Protein AF-A0A7S4AJ28-F1 (afdb_monomer_lite)

Organism: NCBI:txid44445

InterPro domains:
  IPR011009 Protein kinase-like domain superfamily [SSF56112] (30-112)
  IPR045162 Serine/threonine-protein kinase Vps15-like [PTHR17583] (1-174)

Sequence (199 aa):
FYTPGTDSNKKEDGPESSGAVPRVPKSTAQKLTPAMDIFSAGCVIMETFLNGERAFDLGDLMEYRQRKTYTPTLQQKLNKIEFSALRAACKNMLSLDPSQRLTAKEYLNRLEASGLLPTSFETLARLMKEVTTNAGSNANTKTEMEADVAVVTPDARLAKAAACYSEILHETMGVFDQEGKEYFDKVLGRTAVALMKNK

Radius of gyration: 25.47 Å; chains: 1; bounding box: 43×52×82 Å

Secondary structure (DSSP, 8-state):
-----------------------------PPP-HHHHHHHHHHHHHHHHTTT--S--HHHHHHHHHHTS--HHHHHHHHH---HHHHHHHHHHT-SSGGGSPPHHHHHHHHHHTT-S-TTHHHHHHHHHHHH--TTS-------S--------HHHHHHHHHHTHHHHHHHHH----HHHHHHHHHHHHHHHHHHHTT-

Structure (mmCIF, N/CA/C/O backbone):
data_AF-A0A7S4AJ28-F1
#
_entry.id   AF-A0A7S4AJ28-F1
#
loop_
_atom_site.group_PDB
_atom_site.id
_atom_site.type_symbol
_atom_site.label_atom_id
_atom_site.label_alt_id
_atom_site.label_comp_id
_atom_site.label_asym_id
_atom_site.label_entity_id
_atom_site.label_seq_id
_atom_site.pdbx_PDB_ins_code
_atom_site.Cartn_x
_atom_site.Cartn_y
_atom_site.Cartn_z
_atom_site.occupancy
_atom_site.B_iso_or_equiv
_atom_site.auth_seq_id
_atom_site.auth_comp_id
_atom_site.auth_asym_id
_atom_site.auth_atom_id
_atom_site.pdbx_PDB_model_num
ATOM 1 N N . PHE A 1 1 ? -5.181 -6.940 19.659 1.00 45.88 1 PHE A N 1
ATOM 2 C CA . PHE A 1 1 ? -4.269 -6.824 20.811 1.00 45.88 1 PHE A CA 1
ATOM 3 C C . PHE A 1 1 ? -5.072 -6.456 22.061 1.00 45.88 1 PHE A C 1
ATOM 5 O O . PHE A 1 1 ? -5.621 -5.367 22.105 1.00 45.88 1 PHE A O 1
ATOM 12 N N . TYR A 1 2 ? -5.207 -7.418 22.986 1.00 42.25 2 TYR A N 1
ATOM 13 C CA . TYR A 1 2 ? -5.805 -7.394 24.342 1.00 42.25 2 TYR A CA 1
ATOM 14 C C . TYR A 1 2 ? -7.013 -6.475 24.653 1.00 42.25 2 TYR A C 1
ATOM 16 O O . TYR A 1 2 ? -6.881 -5.257 24.768 1.00 42.25 2 TYR A O 1
ATOM 24 N N . THR A 1 3 ? -8.158 -7.100 24.955 1.00 37.44 3 THR A N 1
ATOM 25 C CA . THR A 1 3 ? -9.180 -6.564 25.873 1.00 37.44 3 THR A CA 1
ATOM 26 C C . THR A 1 3 ? -9.317 -7.546 27.048 1.00 37.44 3 THR A C 1
ATOM 28 O O . THR A 1 3 ? -9.400 -8.749 26.798 1.00 37.44 3 THR A O 1
ATOM 31 N N . PRO A 1 4 ? -9.292 -7.098 28.316 1.00 37.75 4 PRO A N 1
ATOM 32 C CA . PRO A 1 4 ? -9.610 -7.966 29.445 1.00 37.75 4 PRO A CA 1
ATOM 33 C C . PRO A 1 4 ? -11.112 -8.260 29.471 1.00 37.75 4 PRO A C 1
ATOM 35 O O . PRO A 1 4 ? -11.921 -7.330 29.435 1.00 37.75 4 PRO A O 1
ATOM 38 N N . GLY A 1 5 ? -11.472 -9.541 29.549 1.00 36.62 5 GLY A N 1
ATOM 39 C CA . GLY A 1 5 ? -12.827 -9.983 29.864 1.00 36.62 5 GLY A CA 1
ATOM 40 C C . GLY A 1 5 ? -13.131 -9.749 31.342 1.00 36.62 5 GLY A C 1
ATOM 41 O O . GLY A 1 5 ? -12.330 -10.087 32.210 1.00 36.62 5 GLY A O 1
ATOM 42 N N . THR A 1 6 ? -14.273 -9.133 31.621 1.00 39.50 6 THR A N 1
ATOM 43 C CA . THR A 1 6 ? -14.855 -9.037 32.959 1.00 39.50 6 THR A CA 1
ATOM 44 C C . THR A 1 6 ? -15.650 -10.309 33.226 1.00 39.50 6 THR A C 1
ATOM 46 O O . THR A 1 6 ? -16.791 -10.397 32.780 1.00 39.50 6 THR A O 1
ATOM 49 N N . ASP A 1 7 ? -15.071 -11.274 33.938 1.00 35.47 7 ASP A N 1
ATOM 50 C CA . ASP A 1 7 ? -15.843 -12.378 34.514 1.00 35.47 7 ASP A CA 1
ATOM 51 C C . ASP A 1 7 ? -16.142 -12.074 35.980 1.00 35.47 7 ASP A C 1
ATOM 53 O O . ASP A 1 7 ? -15.276 -12.072 36.857 1.00 35.47 7 ASP A O 1
ATOM 57 N N . SER A 1 8 ? -17.410 -11.772 36.225 1.00 39.47 8 SER A N 1
ATOM 58 C CA . SER A 1 8 ? -18.028 -11.758 37.535 1.00 39.47 8 SER A CA 1
ATOM 59 C C . SER A 1 8 ? -18.292 -13.199 37.995 1.00 39.47 8 SER A C 1
ATOM 61 O O . SER A 1 8 ? -18.872 -13.993 37.260 1.00 39.47 8 SER A O 1
ATOM 63 N N . ASN A 1 9 ? -17.970 -13.458 39.273 1.00 34.47 9 ASN A N 1
ATOM 64 C CA . ASN A 1 9 ? -18.518 -14.505 40.156 1.00 34.47 9 ASN A CA 1
ATOM 65 C C . ASN A 1 9 ? -17.693 -15.807 40.353 1.00 34.47 9 ASN A C 1
ATOM 67 O O . ASN A 1 9 ? -17.783 -16.727 39.545 1.00 34.47 9 ASN A O 1
ATOM 71 N N . LYS A 1 10 ? -17.021 -15.953 41.516 1.00 35.44 10 LYS A N 1
ATOM 72 C CA . LYS A 1 10 ? -17.376 -16.936 42.577 1.00 35.44 10 LYS A CA 1
ATOM 73 C C . LYS A 1 10 ? -16.400 -16.959 43.780 1.00 35.44 10 LYS A C 1
ATOM 75 O O . LYS A 1 10 ? -15.209 -17.170 43.608 1.00 35.44 10 LYS A O 1
ATOM 80 N N . LYS A 1 11 ? -17.016 -16.778 44.960 1.00 34.34 11 LYS A N 1
ATOM 81 C CA . LYS A 1 11 ? -16.770 -17.222 46.357 1.00 34.34 11 LYS A CA 1
ATOM 82 C C . LYS A 1 11 ? -15.391 -17.698 46.866 1.00 34.34 11 LYS A C 1
ATOM 84 O O . LYS A 1 11 ? -14.754 -18.570 46.291 1.00 34.34 11 LYS A O 1
ATOM 89 N N . GLU A 1 12 ? -15.093 -17.166 48.055 1.00 40.41 12 GLU A N 1
ATOM 90 C CA . GLU A 1 12 ? -14.046 -17.463 49.045 1.00 40.41 12 GLU A CA 1
ATOM 91 C C . GLU A 1 12 ? -14.182 -18.844 49.721 1.00 40.41 12 GLU A C 1
ATOM 93 O O . GLU A 1 12 ? -15.300 -19.339 49.846 1.00 40.41 12 GLU A O 1
ATOM 98 N N . ASP A 1 13 ? -13.050 -19.410 50.175 1.00 33.53 13 ASP A N 1
ATOM 99 C CA . ASP A 1 13 ? -12.813 -20.006 51.514 1.00 33.53 13 ASP A CA 1
ATOM 100 C C . ASP A 1 13 ? -11.298 -20.359 51.664 1.00 33.53 13 ASP A C 1
ATOM 102 O O . ASP A 1 13 ? -10.689 -20.879 50.728 1.00 33.53 13 ASP A O 1
ATOM 106 N N . GLY A 1 14 ? -10.660 -20.002 52.798 1.00 32.06 14 GLY A N 1
ATOM 107 C CA . GLY A 1 14 ? -9.199 -20.122 53.089 1.00 32.06 14 GLY A CA 1
ATOM 108 C C . GLY A 1 14 ? -8.728 -21.501 53.623 1.00 32.06 14 GLY A C 1
ATOM 109 O O . GLY A 1 14 ? -9.455 -22.471 53.419 1.00 32.06 14 GLY A O 1
ATOM 110 N N . PRO A 1 15 ? -7.582 -21.653 54.352 1.00 45.19 15 PRO A N 1
ATOM 111 C CA . PRO A 1 15 ? -6.550 -20.681 54.747 1.00 45.19 15 PRO A CA 1
ATOM 112 C C . PRO A 1 15 ? -5.074 -21.069 54.402 1.00 45.19 15 PRO A C 1
ATOM 114 O O . PRO A 1 15 ? -4.759 -22.147 53.910 1.00 45.19 15 PRO A O 1
ATOM 117 N N . GLU A 1 16 ? -4.198 -20.101 54.678 1.00 37.72 16 GLU A N 1
ATOM 118 C CA . GLU A 1 16 ? -2.736 -19.930 54.538 1.00 37.72 16 GLU A CA 1
ATOM 119 C C . GLU A 1 16 ? -1.777 -21.146 54.590 1.00 37.72 16 GLU A C 1
ATOM 121 O O . GLU A 1 16 ? -1.860 -21.979 55.487 1.00 37.72 16 GLU A O 1
ATOM 126 N N . SER A 1 17 ? -0.739 -21.139 53.726 1.00 33.12 17 SER A N 1
ATOM 127 C CA . SER A 1 17 ? 0.669 -21.418 54.100 1.00 33.12 17 SER A CA 1
ATOM 128 C C . SER A 1 17 ? 1.648 -21.327 52.909 1.00 33.12 17 SER A C 1
ATOM 130 O O . SER A 1 17 ? 1.441 -21.934 51.861 1.00 33.12 17 SER A O 1
ATOM 132 N N . SER A 1 18 ? 2.775 -20.653 53.167 1.00 33.62 18 SER A N 1
ATOM 133 C CA . SER A 1 18 ? 4.066 -20.680 52.458 1.00 33.62 18 SER A CA 1
ATOM 134 C C . SER A 1 18 ? 4.216 -19.865 51.164 1.00 33.62 18 SER A C 1
ATOM 136 O O . SER A 1 18 ? 3.571 -20.098 50.144 1.00 33.62 18 SER A O 1
ATOM 138 N N . GLY A 1 19 ? 5.145 -18.904 51.233 1.00 40.97 19 GLY A N 1
ATOM 139 C CA . GLY A 1 19 ? 5.533 -17.958 50.191 1.00 40.97 19 GLY A CA 1
ATOM 140 C C . GLY A 1 19 ? 5.699 -18.578 48.807 1.00 40.97 19 GLY A C 1
ATOM 141 O O . GLY A 1 19 ? 6.690 -19.240 48.507 1.00 40.97 19 GLY A O 1
ATOM 142 N N . ALA A 1 20 ? 4.747 -18.273 47.931 1.00 36.12 20 ALA A N 1
ATOM 143 C CA . ALA A 1 20 ? 4.854 -18.509 46.507 1.00 36.12 20 ALA A CA 1
ATOM 144 C C . ALA A 1 20 ? 5.045 -17.159 45.812 1.00 36.12 20 ALA A C 1
ATOM 146 O O . ALA A 1 20 ? 4.172 -16.293 45.841 1.00 36.12 20 ALA A O 1
ATOM 147 N N . VAL A 1 21 ? 6.211 -16.996 45.187 1.00 45.28 21 VAL A N 1
ATOM 148 C CA . VAL A 1 21 ? 6.505 -15.945 44.205 1.00 45.28 21 VAL A CA 1
ATOM 149 C C . VAL A 1 21 ? 5.288 -15.777 43.281 1.00 45.28 21 VAL A C 1
ATOM 151 O O . VAL A 1 21 ? 4.812 -16.795 42.763 1.00 45.28 21 VAL A O 1
ATOM 154 N N . PRO A 1 22 ? 4.772 -14.552 43.042 1.00 40.00 22 PRO A N 1
ATOM 155 C CA . PRO A 1 22 ? 3.678 -14.353 42.103 1.00 40.00 22 PRO A CA 1
ATOM 156 C C . PRO A 1 22 ? 4.100 -14.923 40.751 1.00 40.00 22 PRO A C 1
ATOM 158 O O . PRO A 1 22 ? 5.017 -14.413 40.103 1.00 40.00 22 PRO A O 1
ATOM 161 N N . ARG A 1 23 ? 3.472 -16.028 40.335 1.00 43.56 23 ARG A N 1
ATOM 162 C CA . ARG A 1 23 ? 3.665 -16.558 38.988 1.00 43.56 23 ARG A CA 1
ATOM 163 C C . ARG A 1 23 ? 3.172 -15.483 38.037 1.00 43.56 23 ARG A C 1
ATOM 165 O O . ARG A 1 23 ? 1.971 -15.237 37.953 1.00 43.56 23 ARG A O 1
ATOM 172 N N . VAL A 1 24 ? 4.118 -14.862 37.335 1.00 51.66 24 VAL A N 1
ATOM 173 C CA . VAL A 1 24 ? 3.857 -14.065 36.137 1.00 51.66 24 VAL A CA 1
ATOM 174 C C . VAL A 1 24 ? 2.825 -14.842 35.314 1.00 51.66 24 VAL A C 1
ATOM 176 O O . VAL A 1 24 ? 3.059 -16.032 35.055 1.00 51.66 24 VAL A O 1
ATOM 179 N N . PRO A 1 25 ? 1.665 -14.251 34.973 1.00 46.53 25 PRO A N 1
ATOM 180 C CA . PRO A 1 25 ? 0.672 -14.950 34.179 1.00 46.53 25 PRO A CA 1
ATOM 181 C C . PRO A 1 25 ? 1.373 -15.424 32.912 1.00 46.53 25 PRO A C 1
ATOM 183 O O . PRO A 1 25 ? 1.957 -14.620 32.184 1.00 46.53 25 PRO A O 1
ATOM 186 N N . LYS A 1 26 ? 1.384 -16.749 32.707 1.00 43.81 26 LYS A N 1
ATOM 187 C CA . LYS A 1 26 ? 1.907 -17.370 31.491 1.00 43.81 26 LYS A CA 1
ATOM 188 C C . LYS A 1 26 ? 1.293 -16.607 30.332 1.00 43.81 26 LYS A C 1
ATOM 190 O O . LYS A 1 26 ? 0.071 -16.621 30.187 1.00 43.81 26 LYS A O 1
ATOM 195 N N . SER A 1 27 ? 2.129 -15.912 29.566 1.00 47.75 27 SER A N 1
ATOM 196 C CA . SER A 1 27 ? 1.702 -15.244 28.352 1.00 47.75 27 SER A CA 1
ATOM 197 C C . SER A 1 27 ? 1.044 -16.310 27.487 1.00 47.75 27 SER A C 1
ATOM 199 O O . SER A 1 27 ? 1.694 -17.212 26.960 1.00 47.75 27 SER A O 1
ATOM 201 N N . THR A 1 28 ? -0.282 -16.275 27.402 1.00 50.72 28 THR A N 1
ATOM 202 C CA . THR A 1 28 ? -0.989 -17.019 26.376 1.00 50.72 28 THR A CA 1
ATOM 203 C C . THR A 1 28 ? -0.507 -16.397 25.078 1.00 50.72 28 THR A C 1
ATOM 205 O O . THR A 1 28 ? -0.858 -15.264 24.757 1.00 50.72 28 THR A O 1
ATOM 208 N N . ALA A 1 29 ? 0.423 -17.076 24.403 1.00 61.41 29 ALA A N 1
ATOM 209 C CA . ALA A 1 29 ? 0.975 -16.629 23.138 1.00 61.41 29 ALA A CA 1
ATOM 210 C C . ALA A 1 29 ? -0.197 -16.481 22.163 1.00 61.41 29 ALA A C 1
ATOM 212 O O . ALA A 1 29 ? -0.707 -17.460 21.617 1.00 61.41 29 ALA A O 1
ATOM 213 N N . GLN A 1 30 ? -0.704 -15.256 22.040 1.00 67.69 30 GLN A N 1
ATOM 214 C CA . GLN A 1 30 ? -1.829 -14.955 21.179 1.00 67.69 30 GLN A CA 1
ATOM 215 C C . GLN A 1 30 ? -1.358 -15.234 19.756 1.00 67.69 30 GLN A C 1
ATOM 217 O O . GLN A 1 30 ? -0.344 -14.689 19.314 1.00 67.69 30 GLN A O 1
ATOM 222 N N . LYS A 1 31 ? -2.051 -16.139 19.063 1.00 85.62 31 LYS A N 1
ATOM 223 C CA . LYS A 1 31 ? -1.662 -16.549 17.715 1.00 85.62 31 LYS A CA 1
ATOM 224 C C . LYS A 1 31 ? -1.649 -15.321 16.806 1.00 85.62 31 LYS A C 1
ATOM 226 O O . LYS A 1 31 ? -2.617 -14.560 16.788 1.00 85.62 31 LYS A O 1
ATOM 231 N N . LEU A 1 32 ? -0.558 -15.138 16.062 1.00 90.25 32 LEU A N 1
ATOM 232 C CA . LEU A 1 32 ? -0.468 -14.073 15.071 1.00 90.25 32 LEU A CA 1
ATOM 233 C C . LEU A 1 32 ? -1.560 -14.250 14.007 1.00 90.25 32 LEU A C 1
ATOM 235 O O . LEU A 1 32 ? -1.817 -15.368 13.556 1.00 90.25 32 LEU A O 1
ATOM 239 N N . THR A 1 33 ? -2.230 -13.157 13.640 1.00 94.06 33 THR A N 1
ATOM 240 C CA . THR A 1 33 ? -3.316 -13.140 12.657 1.00 94.06 33 THR A CA 1
ATOM 241 C C . THR A 1 33 ? -3.027 -12.084 11.595 1.00 94.06 33 THR A C 1
ATOM 243 O O . THR A 1 33 ? -2.542 -11.006 11.944 1.00 94.06 33 THR A O 1
ATOM 246 N N . PRO A 1 34 ? -3.391 -12.325 10.322 1.00 95.25 34 PRO A N 1
ATOM 247 C CA . PRO A 1 34 ? -3.202 -11.340 9.253 1.00 95.25 34 PRO A CA 1
ATOM 248 C C . PRO A 1 34 ? -3.892 -9.998 9.532 1.00 95.25 34 PRO A C 1
ATOM 250 O O . PRO A 1 34 ? -3.410 -8.946 9.132 1.00 95.25 34 PRO A O 1
ATOM 253 N N . ALA A 1 35 ? -5.004 -10.004 10.273 1.00 96.44 35 ALA A N 1
ATOM 254 C CA . ALA A 1 35 ? -5.699 -8.780 10.662 1.00 96.44 35 ALA A CA 1
ATOM 255 C C . ALA A 1 35 ? -4.828 -7.847 11.526 1.00 96.44 35 ALA A C 1
ATOM 257 O O . ALA A 1 35 ? -5.075 -6.641 11.553 1.00 96.44 35 ALA A O 1
ATOM 258 N N . MET A 1 36 ? -3.826 -8.370 12.246 1.00 95.00 36 MET A N 1
ATOM 259 C CA . MET A 1 36 ? -2.863 -7.544 12.983 1.00 95.00 36 MET A CA 1
ATOM 260 C C . MET A 1 36 ? -1.913 -6.804 12.040 1.00 95.00 36 MET A C 1
ATOM 262 O O . MET A 1 36 ? -1.675 -5.619 12.270 1.00 95.00 36 MET A O 1
ATOM 266 N N . ASP A 1 37 ? -1.489 -7.446 10.951 1.00 96.38 37 ASP A N 1
ATOM 267 C CA . ASP A 1 37 ? -0.674 -6.821 9.901 1.00 96.38 37 ASP A CA 1
ATOM 268 C C . ASP A 1 37 ? -1.467 -5.763 9.123 1.00 96.38 37 ASP A C 1
ATOM 270 O O . ASP A 1 37 ? -0.938 -4.722 8.751 1.00 96.38 37 ASP A O 1
ATOM 274 N N . ILE A 1 38 ? -2.773 -5.973 8.933 1.00 98.31 38 ILE A N 1
ATOM 275 C CA . ILE A 1 38 ? -3.652 -4.964 8.326 1.00 98.31 38 ILE A CA 1
ATOM 276 C C . ILE A 1 38 ? -3.697 -3.677 9.157 1.00 98.31 38 ILE A C 1
ATOM 278 O O . ILE A 1 38 ? -3.712 -2.584 8.598 1.00 98.31 38 ILE A O 1
ATOM 282 N N . PHE A 1 39 ? -3.697 -3.778 10.487 1.00 96.94 39 PHE A N 1
ATOM 283 C CA . PHE A 1 39 ? -3.701 -2.590 11.340 1.00 96.94 39 PHE A CA 1
ATOM 284 C C . PHE A 1 39 ? -2.390 -1.809 11.233 1.00 96.94 39 PHE A C 1
ATOM 286 O O . PHE A 1 39 ? -2.424 -0.592 11.068 1.00 96.94 39 PHE A O 1
ATOM 293 N N . SER A 1 40 ? -1.244 -2.495 11.284 1.00 95.94 40 SER A N 1
ATOM 294 C CA . SER A 1 40 ? 0.059 -1.839 11.128 1.00 95.94 40 SER A CA 1
ATOM 295 C C . SER A 1 40 ? 0.239 -1.258 9.725 1.00 95.94 40 SER A C 1
ATOM 297 O O . SER A 1 40 ? 0.688 -0.121 9.603 1.00 95.94 40 SER A O 1
ATOM 299 N N . ALA A 1 41 ? -0.194 -1.966 8.679 1.00 97.44 41 ALA A N 1
ATOM 300 C CA . ALA A 1 41 ? -0.234 -1.432 7.320 1.00 97.44 41 ALA A CA 1
ATOM 301 C C . ALA A 1 41 ? -1.122 -0.181 7.230 1.00 97.44 41 ALA A C 1
ATOM 303 O O . ALA A 1 41 ? -0.722 0.801 6.616 1.00 97.44 41 ALA A O 1
ATOM 304 N N . GLY A 1 42 ? -2.283 -0.169 7.894 1.00 97.38 42 GLY A N 1
ATOM 305 C CA . GLY A 1 42 ? -3.147 1.010 7.983 1.00 97.38 42 GLY A CA 1
ATOM 306 C C . GLY A 1 42 ? -2.453 2.218 8.624 1.00 97.38 42 GLY A C 1
ATOM 307 O O . GLY A 1 42 ? -2.604 3.333 8.127 1.00 97.38 42 GLY A O 1
ATOM 308 N N . CYS A 1 43 ? -1.653 2.007 9.676 1.00 96.50 43 CYS A N 1
ATOM 309 C CA . CYS A 1 43 ? -0.828 3.066 10.267 1.00 96.50 43 CYS A CA 1
ATOM 310 C C . CYS A 1 43 ? 0.199 3.607 9.262 1.00 96.50 43 CYS A C 1
ATOM 312 O O . CYS A 1 43 ? 0.246 4.812 9.046 1.00 96.50 43 CYS A O 1
ATOM 314 N N . VAL A 1 44 ? 0.964 2.726 8.611 1.00 97.12 44 VAL A N 1
ATOM 315 C CA . VAL A 1 44 ? 2.020 3.113 7.654 1.00 97.12 44 VAL A CA 1
ATOM 316 C C . VAL A 1 44 ? 1.445 3.829 6.432 1.00 97.12 44 VAL A C 1
ATOM 318 O O . VAL A 1 44 ? 1.988 4.838 5.982 1.00 97.12 44 VAL A O 1
ATOM 321 N N . ILE A 1 45 ? 0.328 3.335 5.893 1.00 96.06 45 ILE A N 1
ATOM 322 C CA . ILE A 1 45 ? -0.353 3.977 4.767 1.00 96.06 45 ILE A CA 1
ATOM 323 C C . ILE A 1 45 ? -0.824 5.365 5.198 1.00 96.06 45 ILE A C 1
ATOM 325 O O . ILE A 1 45 ? -0.557 6.337 4.500 1.00 96.06 45 ILE A O 1
ATOM 329 N N . MET A 1 46 ? -1.468 5.491 6.361 1.00 96.25 46 MET A N 1
ATOM 330 C CA . MET A 1 46 ? -1.891 6.799 6.855 1.00 96.25 46 MET A CA 1
ATOM 331 C C . MET A 1 46 ? -0.702 7.757 7.008 1.00 96.25 46 MET A C 1
ATOM 333 O O . MET A 1 46 ? -0.774 8.873 6.513 1.00 96.25 46 MET A O 1
ATOM 337 N N . GLU A 1 47 ? 0.409 7.322 7.602 1.00 96.19 47 GLU A N 1
ATOM 338 C CA . GLU A 1 47 ? 1.627 8.136 7.744 1.00 96.19 47 GLU A CA 1
ATOM 339 C C . GLU A 1 47 ? 2.182 8.605 6.396 1.00 96.19 47 GLU A C 1
ATOM 341 O O . GLU A 1 47 ? 2.556 9.769 6.245 1.00 96.19 47 GLU A O 1
ATOM 346 N N . THR A 1 48 ? 2.176 7.723 5.394 1.00 95.19 48 THR A N 1
ATOM 347 C CA . THR A 1 48 ? 2.649 8.035 4.037 1.00 95.19 48 THR A CA 1
ATOM 348 C C . THR A 1 48 ? 1.849 9.186 3.420 1.00 95.19 48 THR A C 1
ATOM 350 O O . THR A 1 48 ? 2.426 10.099 2.833 1.00 95.19 48 THR A O 1
ATOM 353 N N . PHE A 1 49 ? 0.526 9.184 3.601 1.00 94.06 49 PHE A N 1
ATOM 354 C CA . PHE A 1 49 ? -0.375 10.209 3.059 1.00 94.06 49 PHE A CA 1
ATOM 355 C C . PHE A 1 49 ? -0.562 11.429 3.970 1.00 94.06 49 PHE A C 1
ATOM 357 O O . PHE A 1 49 ? -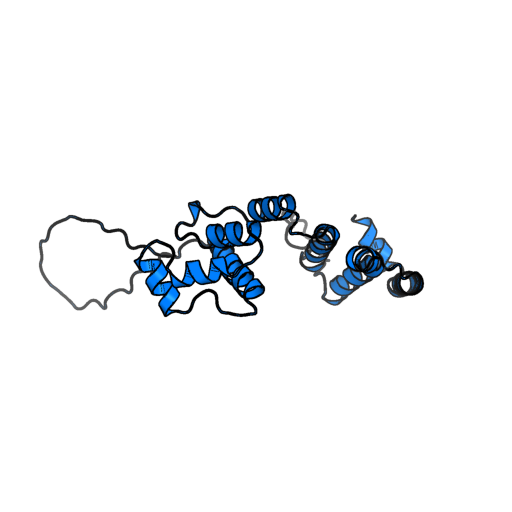1.235 12.379 3.579 1.00 94.06 49 PHE A O 1
ATOM 364 N N . LEU A 1 50 ? 0.043 11.424 5.159 1.00 94.00 50 LEU A N 1
ATOM 365 C CA . LEU A 1 50 ? 0.116 12.574 6.063 1.00 94.00 50 LEU A CA 1
ATOM 366 C C . LEU A 1 50 ? 1.539 13.148 6.144 1.00 94.00 50 LEU A C 1
ATOM 368 O O . LEU A 1 50 ? 1.920 13.728 7.159 1.00 94.00 50 LEU A O 1
ATOM 372 N N . ASN A 1 51 ? 2.345 12.962 5.093 1.00 92.75 51 ASN A N 1
ATOM 373 C CA . ASN A 1 51 ? 3.708 13.496 4.984 1.00 92.75 51 ASN A CA 1
ATOM 374 C C . ASN A 1 51 ? 4.610 13.125 6.179 1.00 92.75 51 ASN A C 1
ATOM 376 O O . ASN A 1 51 ? 5.429 13.927 6.627 1.00 92.75 51 ASN A O 1
ATOM 380 N N . GLY A 1 52 ? 4.461 11.904 6.700 1.00 91.69 52 GLY A N 1
ATOM 381 C CA . GLY A 1 52 ? 5.245 11.396 7.826 1.00 91.69 52 GLY A CA 1
ATOM 382 C C . GLY A 1 52 ? 4.708 11.776 9.209 1.00 91.69 52 GLY A C 1
ATOM 383 O O . GLY A 1 52 ? 5.337 11.436 10.213 1.00 91.69 52 GLY A O 1
ATOM 384 N N . GLU A 1 53 ? 3.554 12.446 9.308 1.00 93.88 53 GLU A N 1
ATOM 385 C CA . GLU A 1 53 ? 2.865 12.616 10.590 1.00 93.88 53 GLU A CA 1
ATOM 386 C C . GLU A 1 53 ? 2.464 11.242 11.141 1.00 93.88 53 GLU A C 1
ATOM 388 O O . GLU A 1 53 ? 1.685 10.520 10.517 1.00 93.88 53 GLU A O 1
ATOM 393 N N . ARG A 1 54 ? 2.979 10.895 12.331 1.00 93.06 54 ARG A N 1
ATOM 394 C CA . ARG A 1 54 ? 2.709 9.605 12.980 1.00 93.06 54 ARG A CA 1
ATOM 395 C C . ARG A 1 54 ? 1.216 9.341 13.111 1.00 93.06 54 ARG A C 1
ATOM 397 O O . ARG A 1 54 ? 0.457 10.206 13.566 1.00 93.06 54 ARG A O 1
ATOM 404 N N . ALA A 1 55 ? 0.815 8.103 12.841 1.00 91.75 55 ALA A N 1
ATOM 405 C CA . ALA A 1 55 ? -0.571 7.681 12.975 1.00 91.75 55 ALA A CA 1
ATOM 406 C C . ALA A 1 55 ? -1.075 7.827 14.416 1.00 91.75 55 ALA A C 1
ATOM 408 O O . ALA A 1 55 ? -2.091 8.479 14.681 1.00 91.75 55 ALA A O 1
ATOM 409 N N . PHE A 1 56 ? -0.293 7.286 15.346 1.00 92.44 56 PHE A N 1
ATOM 410 C CA . PHE A 1 56 ? -0.537 7.310 16.781 1.00 92.44 56 PHE A CA 1
ATOM 411 C C . PHE A 1 56 ? 0.758 7.643 17.517 1.00 92.44 56 PHE A C 1
ATOM 413 O O . PHE A 1 56 ? 1.821 7.129 17.166 1.00 92.44 56 PHE A O 1
ATOM 420 N N . ASP A 1 57 ? 0.666 8.446 18.572 1.00 90.50 57 ASP A N 1
ATOM 421 C CA . ASP A 1 57 ? 1.621 8.356 19.678 1.00 90.50 57 ASP A CA 1
ATOM 422 C C . ASP A 1 57 ? 1.186 7.272 20.683 1.00 90.50 57 ASP A C 1
ATOM 424 O O . ASP A 1 57 ? 0.059 6.772 20.638 1.00 90.50 57 ASP A O 1
ATOM 428 N N . LEU A 1 58 ? 2.055 6.911 21.627 1.00 91.75 58 LEU A N 1
ATOM 429 C CA . LEU A 1 58 ? 1.732 5.954 22.685 1.00 91.75 58 LEU A CA 1
ATOM 430 C C . LEU A 1 58 ? 0.483 6.387 23.471 1.00 91.75 58 LEU A C 1
ATOM 432 O O . LEU A 1 58 ? -0.394 5.562 23.729 1.00 91.75 58 LEU A O 1
ATOM 436 N N . GLY A 1 59 ? 0.379 7.678 23.801 1.00 91.94 59 GLY A N 1
ATOM 437 C CA . GLY A 1 59 ? -0.795 8.248 24.470 1.00 91.94 59 GLY A CA 1
ATOM 438 C C . GLY A 1 59 ? -2.074 8.088 23.645 1.00 91.94 59 GLY A C 1
ATOM 439 O O . GLY A 1 59 ? -3.067 7.566 24.158 1.00 91.94 59 GLY A O 1
ATOM 440 N N . ASP A 1 60 ? -2.019 8.432 22.352 1.00 91.56 60 ASP A N 1
ATOM 441 C CA . ASP A 1 60 ? -3.146 8.275 21.423 1.00 91.56 60 ASP A CA 1
ATOM 442 C C . ASP A 1 60 ? -3.606 6.814 21.355 1.00 91.56 60 ASP A C 1
ATOM 444 O O . ASP A 1 60 ? -4.803 6.530 21.345 1.00 91.56 60 ASP A O 1
ATOM 448 N N . LEU A 1 61 ? -2.660 5.869 21.316 1.00 92.69 61 LEU A N 1
ATOM 449 C CA . LEU A 1 61 ? -2.959 4.444 21.214 1.00 92.69 61 LEU A CA 1
ATOM 450 C C . LEU A 1 61 ? -3.611 3.903 22.495 1.00 92.69 61 LEU A C 1
ATOM 452 O O . LEU A 1 61 ? -4.534 3.084 22.428 1.00 92.69 61 LEU A O 1
ATOM 456 N N . MET A 1 62 ? -3.157 4.363 23.664 1.00 93.25 62 MET A N 1
ATOM 457 C CA . MET A 1 62 ? -3.761 4.004 24.948 1.00 93.25 62 MET A CA 1
ATOM 458 C C . MET A 1 62 ? -5.188 4.545 25.068 1.00 93.25 62 MET A C 1
ATOM 460 O O . MET A 1 62 ? -6.093 3.786 25.429 1.00 93.25 62 MET A O 1
ATOM 464 N N . GLU A 1 63 ? -5.404 5.813 24.710 1.00 93.00 63 GLU A N 1
ATOM 465 C CA . GLU A 1 63 ? -6.728 6.441 24.699 1.00 93.00 63 GLU A CA 1
ATOM 466 C C . GLU A 1 63 ? -7.664 5.750 23.699 1.00 93.00 63 GLU A C 1
ATOM 468 O O . GLU A 1 63 ? -8.788 5.380 24.052 1.00 93.00 63 GLU A O 1
ATOM 473 N N . TYR A 1 64 ? -7.187 5.514 22.473 1.00 94.06 64 TYR A N 1
ATOM 474 C CA . TYR A 1 64 ? -7.925 4.814 21.423 1.00 94.06 64 TYR A CA 1
ATOM 475 C C . TYR A 1 64 ? -8.404 3.441 21.897 1.00 94.06 64 TYR A C 1
ATOM 477 O O . TYR A 1 64 ? -9.576 3.083 21.748 1.00 94.06 64 TYR A O 1
ATOM 485 N N . ARG A 1 65 ? -7.515 2.690 22.558 1.00 90.88 65 ARG A N 1
ATOM 486 C CA . ARG A 1 65 ? -7.852 1.383 23.121 1.00 90.88 65 ARG A CA 1
ATOM 487 C C . ARG A 1 65 ? -8.905 1.480 24.219 1.00 90.88 65 ARG A C 1
ATOM 489 O O . ARG A 1 65 ? -9.802 0.640 24.276 1.00 90.88 65 ARG A O 1
ATOM 496 N N . GLN A 1 66 ? -8.793 2.471 25.099 1.00 92.81 66 GLN A N 1
ATOM 497 C CA . GLN A 1 66 ? -9.683 2.601 26.247 1.00 92.81 66 GLN A CA 1
ATOM 498 C C . GLN A 1 66 ? -11.093 3.043 25.848 1.00 92.81 66 GLN A C 1
ATOM 500 O O . GLN A 1 66 ? -12.069 2.524 26.388 1.00 92.81 66 GLN A O 1
ATOM 505 N N . ARG A 1 67 ? -11.210 3.947 24.870 1.00 90.25 67 ARG A N 1
ATOM 506 C CA . ARG A 1 67 ? -12.504 4.440 24.379 1.00 90.25 67 ARG A CA 1
ATOM 507 C C . ARG A 1 67 ? -13.274 3.426 23.541 1.00 90.25 67 ARG A C 1
ATOM 509 O O . ARG A 1 67 ? -14.485 3.559 23.414 1.00 90.25 67 ARG A O 1
ATOM 516 N N . LYS A 1 68 ? -12.593 2.425 22.968 1.00 89.38 68 LYS A N 1
ATOM 517 C CA . LYS A 1 68 ? -13.168 1.461 22.008 1.00 89.38 68 LYS A CA 1
ATOM 518 C C . LYS A 1 68 ? -13.809 2.130 20.777 1.00 89.38 68 LYS A C 1
ATOM 520 O O . LYS A 1 68 ? -14.601 1.506 20.075 1.00 89.38 68 LYS A O 1
ATOM 525 N N . THR A 1 69 ? -13.452 3.383 20.499 1.00 90.19 69 THR A N 1
ATOM 526 C CA . THR A 1 69 ? -13.929 4.194 19.372 1.00 90.19 69 THR A CA 1
ATOM 527 C C . THR A 1 69 ? -12.789 5.069 18.854 1.00 90.19 69 THR A C 1
ATOM 529 O O . THR A 1 69 ? -11.821 5.320 19.573 1.00 90.19 69 THR A O 1
ATOM 532 N N . TYR A 1 70 ? -12.909 5.584 17.626 1.00 90.62 70 TYR A N 1
ATOM 533 C CA . TYR A 1 70 ? -11.960 6.569 17.093 1.00 90.62 70 TYR A CA 1
ATOM 534 C C . TYR A 1 70 ? -11.872 7.786 18.018 1.00 90.62 70 TYR A C 1
ATOM 536 O O . TYR A 1 70 ? -12.895 8.315 18.459 1.00 90.62 70 TYR A O 1
ATOM 544 N N . THR A 1 71 ? -10.649 8.218 18.323 1.00 92.00 71 THR A N 1
ATOM 545 C CA . THR A 1 71 ? -10.425 9.465 19.057 1.00 92.00 71 THR A CA 1
ATOM 546 C C . THR A 1 71 ? -10.661 10.660 18.125 1.00 92.00 71 THR A C 1
ATOM 548 O O . THR A 1 71 ? -10.488 10.527 16.908 1.00 92.00 71 THR A O 1
ATOM 551 N N . PRO A 1 72 ? -11.022 11.843 18.658 1.00 92.50 72 PRO A N 1
ATOM 552 C CA . PRO A 1 72 ? -11.154 13.057 17.852 1.00 92.50 72 PRO A CA 1
ATOM 553 C C . PRO A 1 72 ? -9.884 13.366 17.052 1.00 92.50 72 PRO A C 1
ATOM 555 O O . PRO A 1 72 ? -9.966 13.670 15.865 1.00 92.50 72 PRO A O 1
A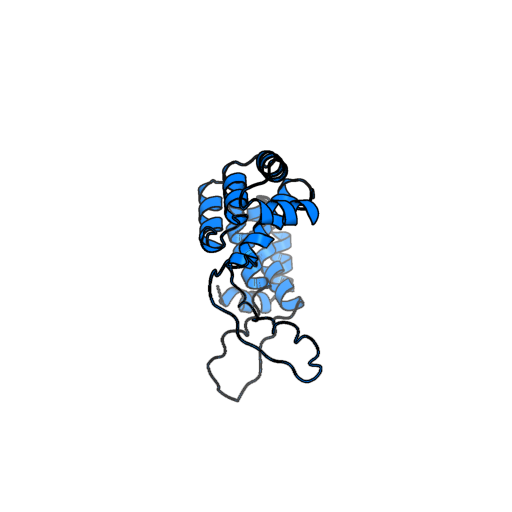TOM 558 N N . THR A 1 73 ? -8.712 13.192 17.669 1.00 92.56 73 THR A N 1
ATOM 559 C CA . THR A 1 73 ? -7.401 13.376 17.032 1.00 92.56 73 THR A CA 1
ATOM 560 C C . THR A 1 73 ? -7.211 12.441 15.840 1.00 92.56 73 THR A C 1
ATOM 562 O O . THR A 1 73 ? -6.845 12.883 14.752 1.00 92.56 73 THR A O 1
ATOM 565 N N . LEU A 1 74 ? -7.514 11.148 15.999 1.00 93.88 74 LEU A N 1
ATOM 566 C CA . LEU A 1 74 ? -7.417 10.181 14.906 1.00 93.88 74 LEU A CA 1
ATOM 567 C C . LEU A 1 74 ? -8.399 10.505 13.774 1.00 93.88 74 LEU A C 1
ATOM 569 O O . LEU A 1 74 ? -8.053 10.399 12.600 1.00 93.88 74 LEU A O 1
ATOM 573 N N . GLN A 1 75 ? -9.617 10.930 14.110 1.00 94.44 75 GLN A N 1
ATOM 574 C CA . GLN A 1 75 ? -10.607 11.322 13.113 1.00 94.44 75 GLN A CA 1
ATOM 575 C C . GLN A 1 75 ? -10.171 12.569 12.333 1.00 94.44 75 GLN A C 1
ATOM 577 O O . GLN A 1 75 ? -10.334 12.612 11.116 1.00 94.44 75 GLN A O 1
ATOM 582 N N . GLN A 1 76 ? -9.559 13.549 13.003 1.00 94.69 76 GLN A N 1
ATOM 583 C CA . GLN A 1 76 ? -8.956 14.711 12.350 1.00 94.69 76 GLN A CA 1
ATOM 584 C C . GLN A 1 76 ? -7.822 14.302 11.403 1.00 94.69 76 GLN A C 1
ATOM 586 O O . GLN A 1 76 ? -7.814 14.750 10.259 1.00 94.69 76 GLN A O 1
ATOM 591 N N . LYS A 1 77 ? -6.915 13.413 11.831 1.00 95.44 77 LYS A N 1
ATOM 592 C CA . LYS A 1 77 ? -5.839 12.879 10.976 1.00 95.44 77 LYS A CA 1
ATOM 593 C C . LYS A 1 77 ? -6.385 12.148 9.749 1.00 95.44 77 LYS A C 1
ATOM 595 O O . LYS A 1 77 ? -5.972 12.440 8.635 1.00 95.44 77 LYS A O 1
ATOM 600 N N . LEU A 1 78 ? -7.375 11.270 9.919 1.00 96.00 78 LEU A N 1
ATOM 601 C CA . LEU A 1 78 ? -8.028 10.590 8.794 1.00 96.00 78 LEU A CA 1
ATOM 602 C C . LEU A 1 78 ? -8.666 11.590 7.817 1.00 96.00 78 LEU A C 1
ATOM 604 O O . LEU A 1 78 ? -8.570 11.413 6.607 1.00 96.00 78 LEU A O 1
ATOM 608 N N . ASN A 1 79 ? -9.281 12.664 8.314 1.00 95.88 79 ASN A N 1
ATOM 609 C CA . ASN A 1 79 ? -9.899 13.678 7.458 1.00 95.88 79 ASN A CA 1
ATOM 610 C C . ASN A 1 79 ? -8.890 14.463 6.606 1.00 95.88 79 ASN A C 1
ATOM 612 O O . ASN A 1 79 ? -9.285 14.966 5.557 1.00 95.88 79 ASN A O 1
ATOM 616 N N . LYS A 1 80 ? -7.612 14.527 7.007 1.00 96.19 80 LYS A N 1
ATOM 617 C CA . LYS A 1 80 ? -6.538 15.135 6.203 1.00 96.19 80 LYS A CA 1
ATOM 618 C C . LYS A 1 80 ? -6.191 14.318 4.951 1.00 96.19 80 LYS A C 1
ATOM 620 O O . LYS A 1 80 ? -5.718 14.895 3.983 1.00 96.19 80 LYS A O 1
ATOM 625 N N . ILE A 1 81 ? -6.438 13.002 4.940 1.00 96.00 81 ILE A N 1
ATOM 626 C CA . ILE A 1 81 ? -6.237 12.170 3.740 1.00 96.00 81 ILE A CA 1
ATOM 627 C C . ILE A 1 81 ? -7.208 12.657 2.669 1.00 96.00 81 ILE A C 1
ATOM 629 O O . ILE A 1 81 ? -8.409 12.520 2.871 1.00 96.00 81 ILE A O 1
ATOM 633 N N . GLU A 1 82 ? -6.733 13.194 1.548 1.00 92.81 82 GLU A N 1
ATOM 634 C CA . GLU A 1 82 ? -7.586 13.824 0.525 1.00 92.81 82 GLU A CA 1
ATOM 635 C C . GLU A 1 82 ? -8.513 12.817 -0.173 1.00 92.81 82 GLU A C 1
ATOM 637 O O . GLU A 1 82 ? -9.728 13.023 -0.264 1.00 92.81 82 GLU A O 1
ATOM 642 N N . PHE A 1 83 ? -7.953 11.681 -0.592 1.00 93.81 83 PHE A N 1
ATOM 643 C CA . PHE A 1 83 ? -8.672 10.641 -1.321 1.00 93.81 83 PHE A CA 1
ATOM 644 C C . PHE A 1 83 ? -9.673 9.907 -0.422 1.00 93.81 83 PHE A C 1
ATOM 646 O O . PHE A 1 83 ? -9.306 9.202 0.521 1.00 93.81 83 PHE A O 1
ATOM 653 N N . SER A 1 84 ? -10.963 10.029 -0.739 1.00 95.25 84 SER A N 1
ATOM 654 C CA . SER A 1 84 ? -12.061 9.478 0.067 1.00 95.25 84 SER A CA 1
ATOM 655 C C . SER A 1 84 ? -12.017 7.951 0.190 1.00 95.25 84 SER A C 1
ATOM 657 O O . SER A 1 84 ? -12.232 7.423 1.283 1.00 95.25 84 SER A O 1
ATOM 659 N N . ALA A 1 85 ? -11.696 7.242 -0.897 1.00 95.50 85 ALA A N 1
ATOM 660 C CA . ALA A 1 85 ? -11.566 5.786 -0.904 1.00 95.50 85 ALA A CA 1
ATOM 661 C C . ALA A 1 85 ? -10.428 5.315 0.011 1.00 95.50 85 ALA A C 1
ATOM 663 O O . ALA A 1 85 ? -10.613 4.403 0.819 1.00 95.50 85 ALA A O 1
ATOM 664 N N . LEU A 1 86 ? -9.282 5.999 -0.043 1.00 96.19 86 LEU A N 1
ATOM 665 C CA . LEU A 1 86 ? -8.143 5.721 0.824 1.00 96.19 86 LEU A CA 1
ATOM 666 C C . LEU A 1 86 ? -8.458 6.033 2.288 1.00 96.19 86 LEU A C 1
ATOM 668 O O . LEU A 1 86 ? -8.186 5.222 3.168 1.00 96.19 86 LEU A O 1
ATOM 672 N N . ARG A 1 87 ? -9.102 7.174 2.556 1.00 97.12 87 ARG A N 1
ATOM 673 C CA . ARG A 1 87 ? -9.565 7.546 3.898 1.00 97.12 87 ARG A CA 1
ATOM 674 C C . ARG A 1 87 ? -10.484 6.477 4.485 1.00 97.12 87 ARG A C 1
ATOM 676 O O . ARG A 1 87 ? -10.334 6.103 5.648 1.00 97.12 87 ARG A O 1
ATOM 683 N N . ALA A 1 88 ? -11.427 5.975 3.689 1.00 96.94 88 ALA A N 1
ATOM 684 C CA . ALA A 1 88 ? -12.334 4.907 4.096 1.00 96.94 88 ALA A CA 1
ATOM 685 C C . ALA A 1 88 ? -11.590 3.585 4.354 1.00 96.94 88 ALA A C 1
ATOM 687 O O . ALA A 1 88 ? -11.882 2.913 5.347 1.00 96.94 88 ALA A O 1
ATOM 688 N N . ALA A 1 89 ? -10.608 3.244 3.512 1.00 97.50 89 ALA A N 1
ATOM 689 C CA . ALA A 1 89 ? -9.750 2.078 3.702 1.00 97.50 89 ALA A CA 1
ATOM 690 C C . ALA A 1 89 ? -8.949 2.184 5.008 1.00 97.50 89 ALA A C 1
ATOM 692 O O . ALA A 1 89 ? -9.120 1.332 5.877 1.00 97.50 89 ALA A O 1
ATOM 693 N N . CYS A 1 90 ? -8.184 3.264 5.211 1.00 97.44 90 CYS A N 1
ATOM 694 C CA . CYS A 1 90 ? -7.413 3.502 6.435 1.00 97.44 90 CYS A CA 1
ATOM 695 C C . CYS A 1 90 ? -8.304 3.476 7.678 1.00 97.44 90 CYS A C 1
ATOM 697 O O . CYS A 1 90 ? -7.979 2.807 8.656 1.00 97.44 90 CYS A O 1
ATOM 699 N N . LYS A 1 91 ? -9.474 4.129 7.631 1.00 97.19 91 LYS A N 1
ATOM 700 C CA . LYS A 1 91 ? -10.444 4.070 8.728 1.00 97.19 91 LYS A CA 1
ATOM 701 C C . LYS A 1 91 ? -10.774 2.617 9.069 1.00 97.19 91 LYS A C 1
ATOM 703 O O . LYS A 1 91 ? -10.610 2.222 10.218 1.00 97.19 91 LYS A O 1
ATOM 708 N N . ASN A 1 92 ? -11.176 1.806 8.092 1.00 97.69 92 ASN A N 1
ATOM 709 C CA . ASN A 1 92 ? -11.545 0.413 8.332 1.00 97.69 92 ASN A CA 1
ATOM 710 C C . ASN A 1 92 ? -10.353 -0.477 8.752 1.00 97.69 92 ASN A C 1
ATOM 712 O O . ASN A 1 92 ? -10.523 -1.296 9.654 1.00 97.69 92 ASN A O 1
ATOM 716 N N . MET A 1 93 ? -9.151 -0.278 8.198 1.00 98.06 93 MET A N 1
ATOM 717 C CA . MET A 1 93 ? -7.925 -0.986 8.611 1.00 98.06 93 MET A CA 1
ATOM 718 C C . MET A 1 93 ? -7.588 -0.732 10.085 1.00 98.06 93 MET A C 1
ATOM 720 O O . MET A 1 93 ? -7.152 -1.635 10.801 1.00 98.06 93 MET A O 1
ATOM 724 N N . LEU A 1 94 ? -7.849 0.489 10.559 1.00 96.81 94 LEU A N 1
ATOM 725 C CA . LEU A 1 94 ? -7.588 0.904 11.932 1.00 96.81 94 LEU A CA 1
ATOM 726 C C . LEU A 1 94 ? -8.684 0.487 12.921 1.00 96.81 94 LEU A C 1
ATOM 728 O O . LEU A 1 94 ? -8.545 0.785 14.103 1.00 96.81 94 LEU A O 1
ATOM 732 N N . SER A 1 95 ? -9.739 -0.222 12.497 1.00 95.81 95 SER A N 1
ATOM 733 C CA . SER A 1 95 ? -10.817 -0.698 13.386 1.00 95.81 95 SER A CA 1
ATOM 734 C C . SER A 1 95 ? -10.267 -1.463 14.593 1.00 95.81 95 SER A C 1
ATOM 736 O O . SER A 1 95 ? -9.379 -2.305 14.449 1.00 95.81 95 SER A O 1
ATOM 738 N N . LEU A 1 96 ? -10.798 -1.194 15.790 1.00 92.81 96 LEU A N 1
ATOM 739 C CA . LEU A 1 96 ? -10.344 -1.834 17.030 1.00 92.81 96 LEU A CA 1
ATOM 740 C C . LEU A 1 96 ? -10.599 -3.350 17.024 1.00 92.81 96 LEU A C 1
ATOM 742 O O . LEU A 1 96 ? -9.737 -4.123 17.445 1.00 92.81 96 LEU A O 1
ATOM 746 N N . ASP A 1 97 ? -11.762 -3.759 16.515 1.00 93.19 97 ASP A N 1
ATOM 747 C CA . ASP A 1 97 ? -12.117 -5.159 16.306 1.00 93.19 97 ASP A CA 1
ATOM 748 C C . ASP A 1 97 ? -11.410 -5.711 15.049 1.00 93.19 97 ASP A C 1
ATOM 750 O O . ASP A 1 97 ? -11.677 -5.233 13.942 1.00 93.19 97 ASP A O 1
ATOM 754 N N . PRO A 1 98 ? -10.524 -6.719 15.184 1.00 94.12 98 PRO A N 1
ATOM 755 C CA . PRO A 1 98 ? -9.863 -7.350 14.046 1.00 94.12 98 PRO A CA 1
ATOM 756 C C . PRO A 1 98 ? -10.830 -8.004 13.054 1.00 94.12 98 PRO A C 1
ATOM 758 O O . PRO A 1 98 ? -10.471 -8.122 11.889 1.00 94.12 98 PRO A O 1
ATOM 761 N N . SER A 1 99 ? -12.027 -8.421 13.489 1.00 94.50 99 SER A N 1
ATOM 762 C CA . SER A 1 99 ? -13.016 -9.076 12.619 1.00 94.50 99 SER A CA 1
ATOM 763 C C . SER A 1 99 ? -13.661 -8.121 11.611 1.00 94.50 99 SER A C 1
ATOM 765 O O . SER A 1 99 ? -14.143 -8.550 10.568 1.00 94.50 99 SER A O 1
ATOM 767 N N . GLN A 1 100 ? -13.628 -6.816 11.901 1.00 95.81 100 GLN A N 1
ATOM 768 C CA . GLN A 1 100 ? -14.153 -5.768 11.023 1.00 95.81 100 GLN A CA 1
ATOM 769 C C . GLN A 1 100 ? -13.155 -5.343 9.942 1.00 95.81 100 GLN A C 1
ATOM 771 O O . GLN A 1 100 ? -13.496 -4.551 9.058 1.00 95.81 100 GLN A O 1
ATOM 776 N N . ARG A 1 101 ? -11.908 -5.815 10.034 1.00 97.69 101 ARG A N 1
ATOM 777 C CA . ARG A 1 101 ? -10.857 -5.523 9.061 1.00 97.69 101 ARG A CA 1
ATOM 778 C C . ARG A 1 101 ? -10.976 -6.501 7.904 1.00 97.69 101 ARG A C 1
ATOM 780 O O . ARG A 1 101 ? -11.115 -7.704 8.114 1.00 97.69 101 ARG A O 1
ATOM 787 N N . LEU A 1 102 ? -10.883 -5.979 6.690 1.00 97.94 102 LEU A N 1
ATOM 788 C CA . LEU A 1 102 ? -10.880 -6.808 5.493 1.00 97.94 102 LEU A CA 1
ATOM 789 C C . LEU A 1 102 ? -9.526 -7.491 5.320 1.00 97.94 102 LEU A C 1
ATOM 791 O O . LEU A 1 102 ? -8.521 -7.135 5.941 1.00 97.94 102 LEU A O 1
ATOM 795 N N . THR A 1 103 ? -9.485 -8.453 4.415 1.00 97.75 103 THR A N 1
ATOM 796 C CA . THR A 1 103 ? -8.229 -9.011 3.928 1.00 97.75 103 THR A CA 1
ATOM 797 C C . THR A 1 103 ? -7.476 -7.996 3.061 1.00 97.75 103 THR A C 1
ATOM 799 O O . THR A 1 103 ? -8.065 -7.098 2.457 1.00 97.75 103 THR A O 1
ATOM 802 N N . ALA A 1 104 ? -6.156 -8.165 2.936 1.00 96.06 104 ALA A N 1
ATOM 803 C CA . ALA A 1 104 ? -5.328 -7.311 2.078 1.00 96.06 104 ALA A CA 1
ATOM 804 C C . ALA A 1 104 ? -5.833 -7.280 0.624 1.00 96.06 104 ALA A C 1
ATOM 806 O O . ALA A 1 104 ? -5.872 -6.222 0.001 1.00 96.06 104 ALA A O 1
ATOM 807 N N . LYS A 1 105 ? -6.284 -8.433 0.110 1.00 95.12 105 LYS A N 1
ATOM 808 C CA . LYS A 1 105 ? -6.835 -8.564 -1.244 1.00 95.12 105 LYS A CA 1
ATOM 809 C C . LYS A 1 105 ? -8.110 -7.740 -1.428 1.00 95.12 105 LYS A C 1
ATOM 811 O O . LYS A 1 105 ? -8.288 -7.104 -2.457 1.00 95.12 105 LYS A O 1
ATOM 816 N N . GLU A 1 106 ? -8.993 -7.725 -0.435 1.00 97.38 106 GLU A N 1
ATOM 817 C CA . GLU A 1 106 ? -10.226 -6.939 -0.507 1.00 97.38 106 GLU A CA 1
ATOM 818 C C . GLU A 1 106 ? -9.959 -5.431 -0.475 1.00 97.38 106 GLU A C 1
ATOM 820 O O . GLU A 1 106 ? -10.634 -4.690 -1.188 1.00 97.38 106 GLU A O 1
ATOM 825 N N . TYR A 1 107 ? -8.973 -4.963 0.302 1.00 97.06 107 TYR A N 1
ATOM 826 C CA . TYR A 1 107 ? -8.559 -3.557 0.232 1.00 97.06 107 TYR A CA 1
ATOM 827 C C . TYR A 1 107 ? -7.972 -3.209 -1.130 1.00 97.06 107 TYR A C 1
ATOM 829 O O . TYR A 1 107 ? -8.358 -2.186 -1.688 1.00 97.06 107 TYR A O 1
ATOM 837 N N . LEU A 1 108 ? -7.095 -4.059 -1.672 1.00 93.75 108 LEU A N 1
ATOM 838 C CA . LEU A 1 108 ? -6.514 -3.858 -2.998 1.00 93.75 108 LEU A CA 1
ATOM 839 C C . LEU A 1 108 ? -7.613 -3.695 -4.056 1.00 93.75 108 LEU A C 1
ATOM 841 O O . LEU A 1 108 ? -7.679 -2.650 -4.694 1.00 93.75 108 LEU A O 1
ATOM 845 N N . ASN A 1 109 ? -8.552 -4.643 -4.127 1.00 94.19 109 ASN A N 1
ATOM 846 C CA . ASN A 1 109 ? -9.674 -4.588 -5.068 1.00 94.19 109 ASN A CA 1
ATOM 847 C C . ASN A 1 109 ? -10.509 -3.301 -4.918 1.00 94.19 109 ASN A C 1
ATOM 849 O O . ASN A 1 109 ? -10.966 -2.729 -5.904 1.00 94.19 109 ASN A O 1
ATOM 853 N N . ARG A 1 110 ? -10.745 -2.836 -3.680 1.00 94.56 110 ARG A N 1
ATOM 854 C CA . ARG A 1 110 ? -11.501 -1.595 -3.431 1.00 94.56 110 ARG A CA 1
ATOM 855 C C . ARG A 1 110 ? -10.741 -0.352 -3.886 1.00 94.56 110 ARG A C 1
ATOM 857 O O . ARG A 1 110 ? -11.362 0.574 -4.402 1.00 94.56 110 ARG A O 1
ATOM 864 N N . LEU A 1 111 ? -9.427 -0.314 -3.673 1.00 93.81 111 LEU A N 1
ATOM 865 C CA . LEU A 1 111 ? -8.585 0.807 -4.087 1.00 93.81 111 LEU A CA 1
ATOM 866 C C . LEU A 1 111 ? -8.419 0.839 -5.613 1.00 93.81 111 LEU A C 1
ATOM 868 O O . LEU A 1 111 ? -8.538 1.915 -6.198 1.00 93.81 111 LEU A O 1
ATOM 872 N N . GLU A 1 112 ? -8.265 -0.317 -6.258 1.00 92.00 112 GLU A N 1
ATOM 873 C CA . GLU A 1 112 ? -8.291 -0.457 -7.721 1.00 92.00 112 GLU A CA 1
ATOM 874 C C . GLU A 1 112 ? -9.611 0.050 -8.307 1.00 92.00 112 GLU A C 1
ATOM 876 O O . GLU A 1 112 ? -9.613 0.937 -9.157 1.00 92.00 112 GLU A O 1
ATOM 881 N N . ALA A 1 113 ? -10.748 -0.426 -7.786 1.00 92.19 113 ALA A N 1
ATOM 882 C CA . ALA A 1 113 ? -12.071 -0.004 -8.248 1.00 92.19 113 ALA A CA 1
ATOM 883 C C . ALA A 1 113 ? -12.340 1.498 -8.048 1.00 92.19 113 ALA A C 1
ATOM 885 O O . ALA A 1 113 ? -13.182 2.072 -8.735 1.00 92.19 113 ALA A O 1
ATOM 886 N N . SER A 1 114 ? -11.640 2.145 -7.111 1.00 92.75 114 SER A N 1
ATOM 887 C CA . SER A 1 114 ? -11.753 3.590 -6.884 1.00 92.75 114 SER A CA 1
ATOM 888 C C . SER A 1 114 ? -10.958 4.448 -7.876 1.00 92.75 114 SER A C 1
ATOM 890 O O . SER A 1 114 ? -11.076 5.670 -7.837 1.00 92.75 114 SER A O 1
ATOM 892 N N . GLY A 1 115 ? -10.140 3.831 -8.738 1.00 89.94 115 GLY A N 1
ATOM 893 C CA . GLY A 1 115 ? -9.254 4.536 -9.668 1.00 89.94 115 GLY A CA 1
ATOM 894 C C . GLY A 1 115 ? -8.056 5.211 -8.995 1.00 89.94 115 GLY A C 1
ATOM 895 O O . GLY A 1 115 ? -7.391 6.031 -9.619 1.00 89.94 115 GLY A O 1
ATOM 896 N N . LEU A 1 116 ? -7.781 4.894 -7.723 1.00 89.25 116 LEU A N 1
ATOM 897 C CA . LEU A 1 116 ? -6.638 5.451 -6.994 1.00 89.25 116 LEU A CA 1
ATOM 898 C C . LEU A 1 116 ? -5.308 4.881 -7.500 1.00 89.25 116 LEU A C 1
ATOM 900 O O . LEU A 1 116 ? -4.285 5.561 -7.441 1.00 89.25 116 LEU A O 1
ATOM 904 N N . LEU A 1 117 ? -5.309 3.622 -7.945 1.00 90.06 117 LEU A N 1
ATOM 905 C CA . LEU A 1 117 ? -4.095 2.950 -8.392 1.00 90.06 117 LEU A CA 1
ATOM 906 C C . LEU A 1 117 ? -3.842 3.229 -9.880 1.00 90.06 117 LEU A C 1
ATOM 908 O O . LEU A 1 117 ? -4.749 3.034 -10.691 1.00 90.06 117 LEU A O 1
ATOM 912 N N . PRO A 1 118 ? -2.622 3.659 -10.254 1.00 87.88 118 PRO A N 1
ATOM 913 C CA . PRO A 1 118 ? -2.230 3.786 -11.653 1.00 87.88 118 PRO A CA 1
ATOM 914 C C . PRO A 1 118 ? -2.293 2.444 -12.388 1.00 87.88 118 PRO A C 1
ATOM 916 O O . PRO A 1 118 ? -2.098 1.391 -11.783 1.00 87.88 118 PRO A O 1
ATOM 919 N N . THR A 1 119 ? -2.452 2.474 -13.712 1.00 84.06 119 THR A N 1
ATOM 920 C CA . THR A 1 119 ? -2.409 1.267 -14.562 1.00 84.06 119 THR A CA 1
ATOM 921 C C . THR A 1 119 ? -1.084 0.510 -14.434 1.00 84.06 119 THR A C 1
ATOM 923 O O . THR A 1 119 ? -1.063 -0.717 -14.441 1.00 84.06 119 THR A O 1
ATOM 926 N N . SER A 1 120 ? 0.017 1.229 -14.204 1.00 85.25 120 SER A N 1
ATOM 927 C CA . SER A 1 120 ? 1.348 0.655 -13.976 1.00 85.25 120 SER A CA 1
ATOM 928 C C . SER A 1 120 ? 1.487 -0.110 -12.653 1.00 85.25 120 SER A C 1
ATOM 930 O O . SER A 1 120 ? 2.488 -0.802 -12.445 1.00 85.25 120 SER A O 1
ATOM 932 N N . PHE A 1 121 ? 0.498 -0.027 -11.753 1.00 88.38 121 PHE A N 1
ATOM 933 C CA . PHE A 1 121 ? 0.526 -0.727 -10.471 1.00 88.38 121 PHE A CA 1
ATOM 934 C C . PHE A 1 121 ? 0.551 -2.249 -10.643 1.00 88.38 121 PHE A C 1
ATOM 936 O O . PHE A 1 121 ? 1.242 -2.925 -9.885 1.00 88.38 121 PHE A O 1
ATOM 943 N N . GLU A 1 122 ? -0.131 -2.796 -11.653 1.00 84.81 122 GLU A N 1
ATOM 944 C CA . GLU A 1 122 ? -0.107 -4.237 -11.934 1.00 84.81 122 GLU A CA 1
ATOM 945 C C . GLU A 1 122 ? 1.307 -4.705 -12.310 1.00 84.81 122 GLU A C 1
ATOM 947 O O . GLU A 1 122 ? 1.822 -5.675 -11.746 1.00 84.81 122 GLU A O 1
ATOM 952 N N . THR A 1 123 ? 1.979 -3.959 -13.191 1.00 84.44 123 THR A N 1
ATOM 953 C CA . THR A 1 123 ? 3.376 -4.204 -13.574 1.00 84.44 123 THR A CA 1
ATOM 954 C C . THR A 1 123 ? 4.300 -4.141 -12.361 1.00 84.44 123 THR A C 1
ATOM 956 O O . THR A 1 123 ? 5.131 -5.033 -12.168 1.00 84.44 123 THR A O 1
ATOM 959 N N . LEU A 1 124 ? 4.125 -3.134 -11.498 1.00 85.62 124 LEU A N 1
ATOM 960 C CA . LEU A 1 124 ? 4.891 -3.004 -10.260 1.00 85.62 124 LEU A CA 1
ATOM 961 C C . LEU A 1 124 ? 4.630 -4.172 -9.300 1.00 85.62 124 LEU A C 1
ATOM 963 O O . LEU A 1 124 ? 5.576 -4.734 -8.752 1.00 85.62 124 LEU A O 1
ATOM 967 N N . ALA A 1 125 ? 3.371 -4.556 -9.094 1.00 86.81 125 ALA A N 1
ATOM 968 C CA . ALA A 1 125 ? 2.988 -5.642 -8.198 1.00 86.81 125 ALA A CA 1
ATOM 969 C C . ALA A 1 125 ? 3.549 -6.988 -8.677 1.00 86.81 125 ALA A C 1
ATOM 971 O O . ALA A 1 125 ? 4.096 -7.754 -7.876 1.00 86.81 125 ALA A O 1
ATOM 972 N N . ARG A 1 126 ? 3.478 -7.252 -9.988 1.00 84.69 126 ARG A N 1
ATOM 973 C CA . ARG A 1 126 ? 4.106 -8.414 -10.625 1.00 84.69 126 ARG A CA 1
ATOM 974 C C . ARG A 1 126 ? 5.612 -8.426 -10.381 1.00 84.69 126 ARG A C 1
ATOM 976 O O . ARG A 1 126 ? 6.137 -9.426 -9.892 1.00 84.69 126 ARG A O 1
ATOM 983 N N . LEU A 1 127 ? 6.295 -7.314 -10.655 1.00 82.94 127 LEU A N 1
ATOM 984 C CA . LEU A 1 127 ? 7.739 -7.207 -10.457 1.00 82.94 127 LEU A CA 1
ATOM 985 C C . LEU A 1 127 ? 8.124 -7.416 -8.990 1.00 82.94 127 LEU A C 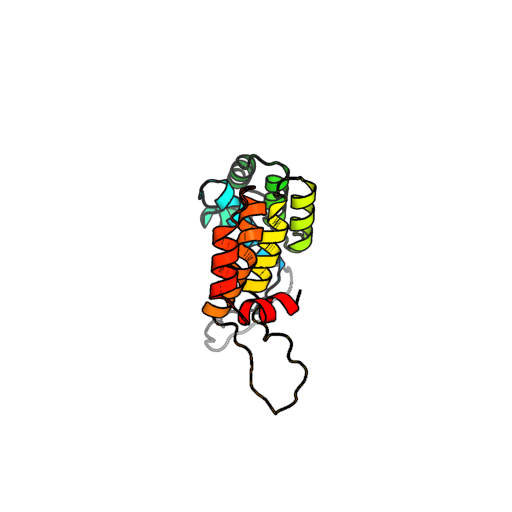1
ATOM 987 O O . LEU A 1 127 ? 9.018 -8.203 -8.686 1.00 82.94 127 LEU A O 1
ATOM 991 N N . MET A 1 128 ? 7.424 -6.750 -8.070 1.00 86.00 128 MET A N 1
ATOM 992 C CA . MET A 1 128 ? 7.650 -6.893 -6.634 1.00 86.00 128 MET A CA 1
ATOM 993 C C . MET A 1 128 ? 7.498 -8.346 -6.206 1.00 86.00 128 MET A C 1
ATOM 995 O O . MET A 1 128 ? 8.347 -8.850 -5.474 1.00 86.00 128 MET A O 1
ATOM 999 N N . LYS A 1 129 ? 6.482 -9.058 -6.704 1.00 84.50 129 LYS A N 1
ATOM 1000 C CA . LYS A 1 129 ? 6.328 -10.495 -6.462 1.00 84.50 129 LYS A CA 1
ATOM 1001 C C . LYS A 1 129 ? 7.539 -11.271 -6.984 1.00 84.50 129 LYS A C 1
ATOM 1003 O O . LYS A 1 129 ? 8.169 -11.975 -6.208 1.00 84.50 129 LYS A O 1
ATOM 1008 N N . GLU A 1 130 ? 7.921 -11.107 -8.246 1.00 78.75 130 GLU A N 1
ATOM 1009 C CA . GLU A 1 130 ? 9.037 -11.847 -8.860 1.00 78.75 130 GLU A CA 1
ATOM 1010 C C . GLU A 1 130 ? 10.400 -11.613 -8.182 1.00 78.75 130 GLU A C 1
ATOM 1012 O O . GLU A 1 130 ? 11.242 -12.522 -8.141 1.00 78.75 130 GLU A O 1
ATOM 1017 N N . VAL A 1 131 ? 10.610 -10.400 -7.664 1.00 80.19 131 VAL A N 1
ATOM 1018 C CA . VAL A 1 131 ? 11.830 -9.949 -6.981 1.00 80.19 131 VAL A CA 1
ATOM 1019 C C . VAL A 1 131 ? 11.847 -10.371 -5.507 1.00 80.19 131 VAL A C 1
ATOM 1021 O O . VAL A 1 131 ? 12.916 -10.630 -4.957 1.00 80.19 131 VAL A O 1
ATOM 1024 N N . THR A 1 132 ? 10.689 -10.464 -4.847 1.00 79.38 132 THR A N 1
ATOM 1025 C CA . THR A 1 132 ? 10.602 -10.789 -3.409 1.00 79.38 132 THR A CA 1
ATOM 1026 C C . THR A 1 132 ? 10.336 -12.264 -3.125 1.00 79.38 132 THR A C 1
ATOM 1028 O O . THR A 1 132 ? 10.742 -12.753 -2.068 1.00 79.38 132 THR A O 1
ATOM 1031 N N . THR A 1 133 ? 9.706 -13.006 -4.044 1.00 73.50 133 THR A N 1
ATOM 1032 C CA . THR A 1 133 ? 9.461 -14.437 -3.853 1.00 73.50 133 THR A CA 1
ATOM 1033 C C . THR A 1 133 ? 10.758 -15.217 -4.019 1.00 73.50 133 THR A C 1
ATOM 1035 O O . THR A 1 133 ? 11.285 -15.362 -5.124 1.00 73.50 133 THR A O 1
ATOM 1038 N N . ASN A 1 134 ? 11.254 -15.773 -2.916 1.00 62.91 134 ASN A N 1
ATOM 1039 C CA . ASN A 1 134 ? 12.225 -16.856 -2.966 1.00 62.91 134 ASN A CA 1
ATOM 1040 C C . ASN A 1 134 ? 11.524 -18.073 -3.578 1.00 62.91 134 ASN A C 1
ATOM 1042 O O . ASN A 1 134 ? 10.526 -18.535 -3.030 1.00 62.91 134 ASN A O 1
ATOM 1046 N N . ALA A 1 135 ? 12.047 -18.623 -4.672 1.00 56.16 135 ALA A N 1
ATOM 1047 C CA . ALA A 1 135 ? 11.497 -19.803 -5.349 1.00 56.16 135 ALA A CA 1
ATOM 1048 C C . ALA A 1 135 ? 11.542 -21.108 -4.508 1.00 56.16 135 ALA A C 1
ATOM 1050 O O . ALA A 1 135 ? 11.335 -22.190 -5.042 1.00 56.16 135 ALA A O 1
ATOM 1051 N N . GLY A 1 136 ? 11.811 -21.028 -3.199 1.00 52.12 136 GLY A N 1
ATOM 1052 C CA . GLY A 1 136 ? 12.079 -22.168 -2.318 1.00 52.12 136 GLY A CA 1
ATOM 1053 C C . GLY A 1 136 ? 10.984 -22.529 -1.307 1.00 52.12 136 GLY A C 1
ATOM 1054 O O . GLY A 1 136 ? 11.234 -23.385 -0.468 1.00 52.12 136 GLY A O 1
ATOM 1055 N N . SER A 1 137 ? 9.798 -21.907 -1.315 1.00 45.59 137 SER A N 1
ATOM 1056 C CA . SER A 1 137 ? 8.782 -22.175 -0.274 1.00 45.59 137 SER A CA 1
ATOM 1057 C C . SER A 1 137 ? 7.728 -23.238 -0.613 1.00 45.59 137 SER A C 1
ATOM 1059 O O . SER A 1 137 ? 6.906 -23.539 0.246 1.00 45.59 137 SER A O 1
ATOM 1061 N N . ASN A 1 138 ? 7.781 -23.874 -1.788 1.00 46.16 138 ASN A N 1
ATOM 1062 C CA . ASN A 1 138 ? 6.934 -25.029 -2.116 1.00 46.16 138 ASN A CA 1
ATOM 1063 C C . ASN A 1 138 ? 7.783 -26.235 -2.547 1.00 46.16 138 ASN A C 1
ATOM 1065 O O . ASN A 1 138 ? 7.789 -26.620 -3.710 1.00 46.16 138 ASN A O 1
ATOM 1069 N N . ALA A 1 139 ? 8.477 -26.854 -1.593 1.00 44.75 139 ALA A N 1
ATOM 1070 C CA . ALA A 1 139 ? 9.086 -28.172 -1.761 1.00 44.75 139 ALA A CA 1
ATOM 1071 C C . ALA A 1 139 ? 8.472 -29.168 -0.763 1.00 44.75 139 ALA A C 1
ATOM 1073 O O . ALA A 1 139 ? 9.143 -29.686 0.122 1.00 44.75 139 ALA A O 1
ATOM 1074 N N . ASN A 1 140 ? 7.176 -29.459 -0.919 1.00 44.03 140 ASN A N 1
ATOM 1075 C CA . ASN A 1 140 ? 6.589 -30.704 -0.411 1.00 44.03 140 ASN A CA 1
ATOM 1076 C C . ASN A 1 140 ? 6.670 -31.788 -1.497 1.00 44.03 140 ASN A C 1
ATOM 1078 O O . ASN A 1 140 ? 5.670 -32.384 -1.873 1.00 44.03 140 ASN A O 1
ATOM 1082 N N . THR A 1 141 ? 7.872 -32.047 -2.002 1.00 42.19 141 THR A N 1
ATOM 1083 C CA . THR A 1 141 ? 8.220 -33.293 -2.693 1.00 42.19 141 THR A CA 1
ATOM 1084 C C . THR A 1 141 ? 9.657 -33.612 -2.313 1.00 42.19 141 THR A C 1
ATOM 1086 O O . THR A 1 141 ? 10.602 -33.075 -2.885 1.00 42.19 141 THR A O 1
ATOM 1089 N N . LYS A 1 142 ? 9.812 -34.443 -1.280 1.00 46.72 142 LYS A N 1
ATOM 1090 C CA . LYS A 1 142 ? 11.082 -35.087 -0.951 1.00 46.72 142 LYS A CA 1
ATOM 1091 C C . LYS A 1 142 ? 11.484 -35.978 -2.126 1.00 46.72 142 LYS A C 1
ATOM 1093 O O . LYS A 1 142 ? 10.907 -37.049 -2.284 1.00 46.72 142 LYS A O 1
ATOM 1098 N N . THR A 1 143 ? 12.492 -35.557 -2.877 1.00 38.41 143 THR A N 1
ATOM 1099 C CA . THR A 1 143 ? 13.392 -36.489 -3.555 1.00 38.41 143 THR A CA 1
ATOM 1100 C C . THR A 1 143 ? 14.805 -35.993 -3.302 1.00 38.41 143 THR A C 1
ATOM 1102 O O . THR A 1 143 ? 15.181 -34.897 -3.704 1.00 38.41 143 THR A O 1
ATOM 1105 N N . GLU A 1 144 ? 15.546 -36.768 -2.523 1.00 44.53 144 GLU A N 1
ATOM 1106 C CA . GLU A 1 144 ? 16.915 -36.496 -2.105 1.00 44.53 144 GLU A CA 1
ATOM 1107 C C . GLU A 1 144 ? 17.869 -36.864 -3.250 1.00 44.53 144 GLU A C 1
ATOM 1109 O O . GLU A 1 144 ? 18.460 -37.933 -3.239 1.00 44.53 144 GLU A O 1
ATOM 1114 N N . MET A 1 145 ? 17.970 -36.022 -4.278 1.00 43.38 145 MET A N 1
ATOM 1115 C CA . MET A 1 145 ? 19.117 -35.953 -5.197 1.00 43.38 145 MET A CA 1
ATOM 1116 C C . MET A 1 145 ? 18.939 -34.724 -6.093 1.00 43.38 145 MET A C 1
ATOM 1118 O O . MET A 1 145 ? 17.858 -34.518 -6.627 1.00 43.38 145 MET A O 1
ATOM 1122 N N . GLU A 1 146 ? 20.003 -33.928 -6.228 1.00 37.31 146 GLU A N 1
ATOM 1123 C CA . GLU A 1 146 ? 20.066 -32.591 -6.857 1.00 37.31 146 GLU A CA 1
ATOM 1124 C C . GLU A 1 146 ? 19.580 -31.435 -5.968 1.00 37.31 146 GLU A C 1
ATOM 1126 O O . GLU A 1 146 ? 18.543 -30.802 -6.158 1.00 37.31 146 GLU A O 1
ATOM 1131 N N . ALA A 1 147 ? 20.407 -31.126 -4.968 1.00 41.16 147 ALA A N 1
ATOM 1132 C CA . ALA A 1 147 ? 20.366 -29.864 -4.249 1.00 41.16 147 ALA A CA 1
ATOM 1133 C C . ALA A 1 147 ? 20.928 -28.730 -5.126 1.00 41.16 147 ALA A C 1
ATOM 1135 O O . ALA A 1 147 ? 22.059 -28.306 -4.931 1.00 41.16 147 ALA A O 1
ATOM 1136 N N . ASP A 1 148 ? 20.116 -28.215 -6.047 1.00 42.62 148 ASP A N 1
ATOM 1137 C CA . ASP A 1 148 ? 20.210 -26.825 -6.508 1.00 42.62 148 ASP A CA 1
ATOM 1138 C C . ASP A 1 14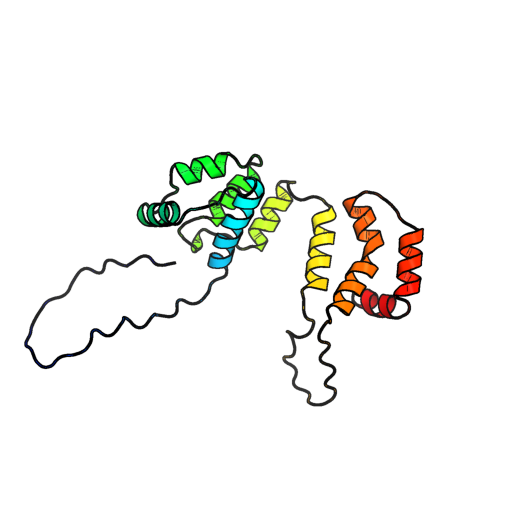8 ? 18.942 -26.104 -6.038 1.00 42.62 148 ASP A C 1
ATOM 1140 O O . ASP A 1 148 ? 18.027 -25.749 -6.783 1.00 42.62 148 ASP A O 1
ATOM 1144 N N . VAL A 1 149 ? 18.859 -25.938 -4.715 1.00 48.38 149 VAL A N 1
ATOM 1145 C CA . VAL A 1 149 ? 17.908 -25.025 -4.084 1.00 48.38 149 VAL A CA 1
ATOM 1146 C C . VAL A 1 149 ? 18.299 -23.634 -4.565 1.00 48.38 149 VAL A C 1
ATOM 1148 O O . VAL A 1 149 ? 19.206 -23.020 -4.008 1.00 48.38 149 VAL A O 1
ATOM 1151 N N . ALA A 1 150 ? 17.659 -23.158 -5.634 1.00 53.59 150 ALA A N 1
ATOM 1152 C CA . ALA A 1 150 ? 17.907 -21.844 -6.208 1.00 53.59 150 ALA A CA 1
ATOM 1153 C C . ALA A 1 150 ? 17.505 -20.752 -5.202 1.00 53.59 150 ALA A C 1
ATOM 1155 O O . ALA A 1 150 ? 16.409 -20.185 -5.240 1.00 53.59 150 ALA A O 1
ATOM 1156 N N . VAL A 1 151 ? 18.405 -20.461 -4.263 1.00 52.94 151 VAL A N 1
ATOM 1157 C CA . VAL A 1 151 ? 18.417 -19.225 -3.494 1.00 52.94 151 VAL A CA 1
ATOM 1158 C C . VAL A 1 151 ? 18.489 -18.116 -4.533 1.00 52.94 151 VAL A C 1
ATOM 1160 O O . VAL A 1 151 ? 19.504 -17.944 -5.201 1.00 52.94 151 VAL A O 1
ATOM 1163 N N . VAL A 1 152 ? 17.384 -17.396 -4.726 1.00 66.25 152 VAL A N 1
ATOM 1164 C CA . VAL A 1 152 ? 17.355 -16.257 -5.643 1.00 66.25 152 VAL A CA 1
ATOM 1165 C C . VAL A 1 152 ? 18.260 -15.184 -5.040 1.00 66.25 152 VAL A C 1
ATOM 1167 O O . VAL A 1 152 ? 17.860 -14.479 -4.109 1.00 66.25 152 VAL A O 1
ATOM 1170 N N . THR A 1 153 ? 19.497 -15.109 -5.529 1.00 77.50 153 THR A N 1
ATOM 1171 C CA . THR A 1 153 ? 20.508 -14.160 -5.058 1.00 77.50 153 THR A CA 1
ATOM 1172 C C . THR A 1 153 ? 20.050 -12.719 -5.314 1.00 77.50 153 THR A C 1
ATOM 1174 O O . THR A 1 153 ? 19.231 -12.484 -6.211 1.00 77.50 153 THR A O 1
ATOM 1177 N N . PRO A 1 154 ? 20.554 -11.726 -4.557 1.00 81.69 154 PRO A N 1
ATOM 1178 C CA . PRO A 1 154 ? 20.311 -10.315 -4.860 1.00 81.69 154 PRO A CA 1
ATOM 1179 C C . PRO A 1 154 ? 20.601 -9.971 -6.329 1.00 81.69 154 PRO A C 1
ATOM 1181 O O . PRO A 1 154 ? 19.808 -9.276 -6.960 1.00 81.69 154 PRO A O 1
ATOM 1184 N N . ASP A 1 155 ? 21.655 -10.553 -6.902 1.00 81.44 155 ASP A N 1
ATOM 1185 C CA . ASP A 1 155 ? 22.014 -10.373 -8.312 1.00 81.44 155 ASP A CA 1
ATOM 1186 C C . ASP A 1 155 ? 20.971 -10.972 -9.262 1.00 81.44 155 ASP A C 1
ATOM 1188 O O . ASP A 1 155 ? 20.612 -10.352 -10.259 1.00 81.44 155 ASP A O 1
ATOM 1192 N N . ALA A 1 156 ? 20.408 -12.142 -8.941 1.00 78.31 156 ALA A N 1
ATOM 1193 C CA . ALA A 1 156 ? 19.327 -12.736 -9.729 1.00 78.31 156 ALA A CA 1
ATOM 1194 C C . ALA A 1 156 ? 18.049 -11.883 -9.682 1.00 78.31 156 ALA A C 1
ATOM 1196 O O . ALA A 1 156 ? 17.337 -11.759 -10.680 1.00 78.31 156 ALA A O 1
ATOM 1197 N N . ARG A 1 157 ? 17.761 -11.258 -8.536 1.00 79.38 157 ARG A N 1
ATOM 1198 C CA . ARG A 1 157 ? 16.650 -10.306 -8.391 1.00 79.38 157 ARG A CA 1
ATOM 1199 C C . ARG A 1 157 ? 16.885 -9.042 -9.219 1.00 79.38 157 ARG A C 1
ATOM 1201 O O . ARG A 1 157 ? 15.970 -8.593 -9.906 1.00 79.38 157 ARG A O 1
ATOM 1208 N N . LEU A 1 158 ? 18.109 -8.512 -9.194 1.00 84.62 158 LEU A N 1
ATOM 1209 C CA . LEU A 1 158 ? 18.509 -7.365 -10.006 1.00 84.62 158 LEU A CA 1
ATOM 1210 C C . LEU A 1 158 ? 18.415 -7.683 -11.502 1.00 84.62 158 LEU A C 1
ATOM 1212 O O . LEU A 1 158 ? 17.877 -6.884 -12.261 1.00 84.62 158 LEU A O 1
ATOM 1216 N N . ALA A 1 159 ? 18.850 -8.875 -11.916 1.00 83.12 159 ALA A N 1
ATOM 1217 C CA . ALA A 1 159 ? 18.749 -9.338 -13.297 1.00 83.12 159 ALA A CA 1
ATOM 1218 C C . ALA A 1 159 ? 17.290 -9.437 -13.776 1.00 83.12 159 ALA A C 1
ATOM 1220 O O . ALA A 1 159 ? 16.990 -9.031 -14.896 1.00 83.12 159 ALA A O 1
ATOM 1221 N N . LYS A 1 160 ? 16.363 -9.912 -12.929 1.00 80.31 160 LYS A N 1
ATOM 1222 C CA . LYS A 1 160 ? 14.919 -9.908 -13.239 1.00 80.31 160 LYS A CA 1
ATOM 1223 C C . LYS A 1 160 ? 14.363 -8.494 -13.411 1.00 80.31 160 LYS A C 1
ATOM 1225 O O . LYS A 1 160 ? 13.616 -8.245 -14.354 1.00 80.31 160 LYS A O 1
ATOM 1230 N N . ALA A 1 161 ? 14.740 -7.569 -12.526 1.00 84.12 161 ALA A N 1
ATOM 1231 C CA . ALA A 1 161 ? 14.333 -6.172 -12.641 1.00 84.12 161 ALA A CA 1
ATOM 1232 C C . ALA A 1 161 ? 14.885 -5.517 -13.915 1.0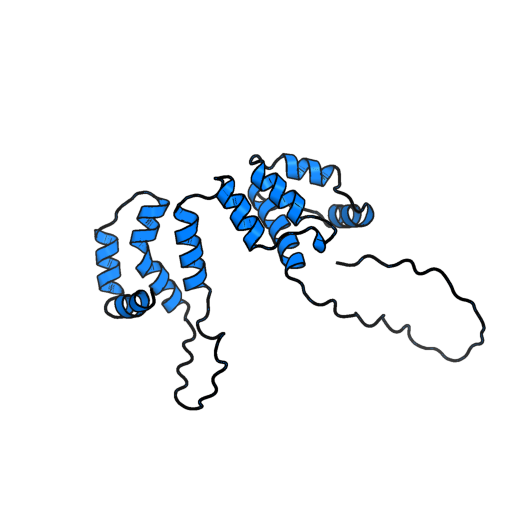0 84.12 161 ALA A C 1
ATOM 1234 O O . ALA A 1 161 ? 14.134 -4.865 -14.636 1.00 84.12 161 ALA A O 1
ATOM 1235 N N . ALA A 1 162 ? 16.157 -5.766 -14.238 1.00 86.50 162 ALA A N 1
ATOM 1236 C CA . ALA A 1 162 ? 16.792 -5.304 -15.468 1.00 86.50 162 ALA A CA 1
ATOM 1237 C C . ALA A 1 162 ? 16.112 -5.876 -16.724 1.00 86.50 162 ALA A C 1
ATOM 1239 O O . ALA A 1 162 ? 15.881 -5.146 -17.682 1.00 86.50 162 ALA A O 1
ATOM 1240 N N . ALA A 1 163 ? 15.709 -7.151 -16.705 1.00 83.56 163 ALA A N 1
ATOM 1241 C CA . ALA A 1 163 ? 14.979 -7.772 -17.812 1.00 83.56 163 ALA A CA 1
ATOM 1242 C C . ALA A 1 163 ? 13.615 -7.105 -18.075 1.00 83.56 163 ALA A C 1
ATOM 1244 O O . ALA A 1 163 ? 13.155 -7.065 -19.213 1.00 83.56 163 ALA A O 1
ATOM 1245 N N . CYS A 1 164 ? 12.977 -6.559 -17.036 1.00 83.44 164 CYS A N 1
ATOM 1246 C CA . CYS A 1 164 ? 11.708 -5.838 -17.148 1.00 83.44 164 CYS A CA 1
ATOM 1247 C C . CYS A 1 164 ? 11.887 -4.324 -17.364 1.00 83.44 164 CYS A C 1
ATOM 1249 O O . CYS A 1 164 ? 10.888 -3.612 -17.412 1.00 83.44 164 CYS A O 1
ATOM 1251 N N . TYR A 1 165 ? 13.119 -3.811 -17.485 1.00 87.62 165 TYR A N 1
ATOM 1252 C CA . TYR A 1 165 ? 13.405 -2.370 -17.512 1.00 87.62 165 TYR A CA 1
ATOM 1253 C C . TYR A 1 165 ? 12.591 -1.613 -18.565 1.00 87.62 165 TYR A C 1
ATOM 1255 O O . TYR A 1 165 ? 11.949 -0.617 -18.243 1.00 87.62 165 TYR A O 1
ATOM 1263 N N . SER A 1 166 ? 12.585 -2.106 -19.805 1.00 87.50 166 SER A N 1
ATOM 1264 C CA . SER A 1 166 ? 11.880 -1.446 -20.910 1.00 87.50 166 SER A CA 1
ATOM 1265 C C . SER A 1 166 ? 10.364 -1.401 -20.691 1.00 87.50 166 SER A C 1
ATOM 1267 O O . SER A 1 166 ? 9.751 -0.360 -20.913 1.00 87.50 166 SER A O 1
ATOM 1269 N N . GLU A 1 167 ? 9.770 -2.492 -20.191 1.00 84.69 167 GLU A N 1
ATOM 1270 C CA . GLU A 1 167 ? 8.350 -2.549 -19.815 1.00 84.69 167 GLU A CA 1
ATOM 1271 C C . GLU A 1 167 ? 8.051 -1.555 -18.681 1.00 84.69 167 GLU A C 1
ATOM 1273 O O . GLU A 1 167 ? 7.100 -0.787 -18.768 1.00 84.69 167 GLU A O 1
ATOM 1278 N N . ILE A 1 168 ? 8.884 -1.518 -17.635 1.00 86.19 168 ILE A N 1
ATOM 1279 C CA . ILE A 1 168 ? 8.712 -0.603 -16.498 1.00 86.19 168 ILE A CA 1
ATOM 1280 C C . ILE A 1 168 ? 8.789 0.851 -16.962 1.00 86.19 168 ILE A C 1
ATOM 1282 O O . ILE A 1 168 ? 7.942 1.657 -16.584 1.00 86.19 168 ILE A O 1
ATOM 1286 N N . LEU A 1 169 ? 9.792 1.199 -17.770 1.00 88.69 169 LEU A N 1
ATOM 1287 C CA . LEU A 1 169 ? 9.989 2.562 -18.253 1.00 88.69 169 LEU A CA 1
ATOM 1288 C C . LEU A 1 169 ? 8.814 3.015 -19.126 1.00 88.69 169 LEU A C 1
ATOM 1290 O O . LEU A 1 169 ? 8.302 4.121 -18.946 1.00 88.69 169 LEU A O 1
ATOM 1294 N N . HIS A 1 170 ? 8.338 2.134 -20.005 1.00 89.56 170 HIS A N 1
ATOM 1295 C CA . HIS A 1 170 ? 7.174 2.409 -20.831 1.00 89.56 170 HIS A CA 1
ATOM 1296 C C . HIS A 1 170 ? 5.903 2.583 -19.988 1.00 89.56 170 HIS A C 1
ATOM 1298 O O . HIS A 1 170 ? 5.220 3.592 -20.116 1.00 89.56 170 HIS A O 1
ATOM 1304 N N . GLU A 1 171 ? 5.601 1.657 -19.078 1.00 86.06 171 GLU A N 1
ATOM 1305 C CA . GLU A 1 171 ? 4.371 1.711 -18.275 1.00 86.06 171 GLU A CA 1
ATOM 1306 C C . GLU A 1 171 ? 4.357 2.870 -17.268 1.00 86.06 171 GLU A C 1
ATOM 1308 O O . GLU A 1 171 ? 3.302 3.419 -16.959 1.00 86.06 171 GLU A O 1
ATOM 1313 N N . THR A 1 172 ? 5.516 3.248 -16.719 1.00 83.75 172 THR A N 1
ATOM 1314 C CA . THR A 1 172 ? 5.592 4.294 -15.683 1.00 83.75 172 THR A CA 1
ATOM 1315 C C . THR A 1 172 ? 5.791 5.695 -16.247 1.00 83.75 172 THR A C 1
ATOM 1317 O O . THR A 1 172 ? 5.273 6.645 -15.664 1.00 83.75 172 THR A O 1
ATOM 1320 N N . MET A 1 173 ? 6.522 5.836 -17.357 1.00 87.31 173 MET A N 1
ATOM 1321 C CA . MET A 1 173 ? 6.901 7.136 -17.927 1.00 87.31 173 MET A CA 1
ATOM 1322 C C . MET A 1 173 ? 6.368 7.353 -19.349 1.00 87.31 173 MET A C 1
ATOM 1324 O O . MET A 1 173 ? 6.507 8.451 -19.881 1.00 87.31 173 MET A O 1
ATOM 1328 N N . GLY A 1 174 ? 5.788 6.335 -19.993 1.00 86.94 174 GLY A N 1
ATOM 1329 C CA . GLY A 1 174 ? 5.392 6.394 -21.406 1.00 86.94 174 GLY A CA 1
ATOM 1330 C C . GLY A 1 174 ? 6.581 6.469 -22.370 1.00 86.94 174 GLY A C 1
ATOM 1331 O O . GLY A 1 174 ? 6.404 6.813 -23.537 1.00 86.94 174 GLY A O 1
ATOM 1332 N N . VAL A 1 175 ? 7.800 6.197 -21.890 1.00 90.75 175 VAL A N 1
ATOM 1333 C CA . VAL A 1 175 ? 9.039 6.351 -22.661 1.00 90.75 175 VAL A CA 1
ATOM 1334 C C . VAL A 1 175 ? 9.513 4.993 -23.163 1.00 90.75 175 VAL A C 1
ATOM 1336 O O . VAL A 1 175 ? 9.713 4.062 -22.385 1.00 90.75 175 VAL A O 1
ATOM 1339 N N . PHE A 1 176 ? 9.743 4.905 -24.471 1.00 90.81 176 PHE A N 1
ATOM 1340 C CA . PHE A 1 176 ? 10.389 3.757 -25.095 1.00 90.81 176 PHE A CA 1
ATOM 1341 C C . PHE A 1 176 ? 11.891 4.001 -25.209 1.00 90.81 176 PHE A C 1
ATOM 1343 O O . PHE A 1 176 ? 12.322 4.895 -25.934 1.00 90.81 176 PHE A O 1
ATOM 1350 N N . ASP A 1 177 ? 12.678 3.174 -24.529 1.00 90.94 177 ASP A N 1
ATOM 1351 C CA . ASP A 1 177 ? 14.136 3.190 -24.621 1.00 90.94 177 ASP A CA 1
ATOM 1352 C C . ASP A 1 177 ? 14.637 1.941 -25.355 1.00 90.94 177 ASP A C 1
ATOM 1354 O O . ASP A 1 177 ? 14.816 0.864 -24.778 1.00 90.94 177 ASP A O 1
ATOM 1358 N N . GLN A 1 178 ? 14.8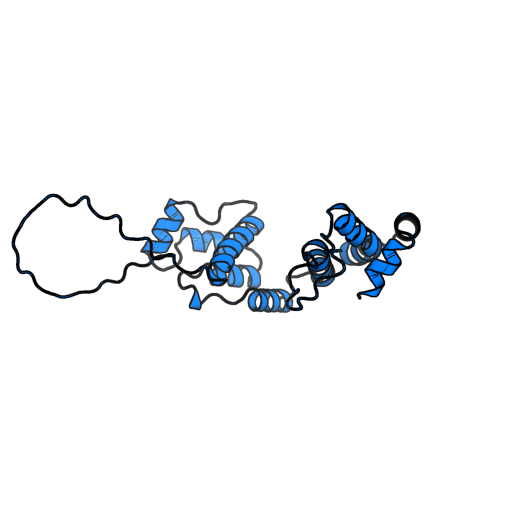19 2.091 -26.666 1.00 90.88 178 GLN A N 1
ATOM 1359 C CA . GLN A 1 178 ? 15.314 1.022 -27.528 1.00 90.88 178 GLN A CA 1
ATOM 1360 C C . GLN A 1 178 ? 16.785 0.692 -27.232 1.00 90.88 178 GLN A C 1
ATOM 1362 O O . GLN A 1 178 ? 17.163 -0.479 -27.256 1.00 90.88 178 GLN A O 1
ATOM 1367 N N . GLU A 1 179 ? 17.602 1.698 -26.913 1.00 90.56 179 GLU A N 1
ATOM 1368 C CA . GLU A 1 179 ? 19.026 1.516 -26.627 1.00 90.56 179 GLU A CA 1
ATOM 1369 C C . GLU A 1 179 ? 19.223 0.758 -25.310 1.00 90.56 179 GLU A C 1
ATOM 1371 O O . GLU A 1 179 ? 19.947 -0.239 -25.270 1.00 90.56 179 GLU A O 1
ATOM 1376 N N . GLY A 1 180 ? 18.512 1.160 -24.253 1.00 87.00 180 GLY A N 1
ATOM 1377 C CA . GLY A 1 180 ? 18.532 0.470 -22.965 1.00 87.00 180 GLY A CA 1
ATOM 1378 C C . GLY A 1 180 ? 18.017 -0.963 -23.061 1.00 87.00 180 GLY A C 1
ATOM 1379 O O . GLY A 1 180 ? 18.608 -1.872 -22.475 1.00 87.00 180 GLY A O 1
ATOM 1380 N N . LYS A 1 181 ? 16.966 -1.205 -23.856 1.00 87.12 181 LYS A N 1
ATOM 1381 C CA . LYS A 1 181 ? 16.481 -2.565 -24.122 1.00 87.12 181 LYS A CA 1
ATOM 1382 C C . LYS A 1 181 ? 17.567 -3.431 -24.762 1.00 87.12 181 LYS A C 1
ATOM 1384 O O . LYS A 1 181 ? 17.861 -4.511 -24.257 1.00 87.12 181 LYS A O 1
ATOM 1389 N N . GLU A 1 182 ? 18.199 -2.950 -25.830 1.00 89.06 182 GLU A N 1
ATOM 1390 C CA . GLU A 1 182 ? 19.275 -3.683 -26.501 1.00 89.06 182 GLU A CA 1
ATOM 1391 C C . GLU A 1 182 ? 20.493 -3.896 -25.600 1.00 89.06 182 GLU A C 1
ATOM 1393 O O . GLU A 1 182 ? 21.133 -4.947 -25.660 1.00 89.06 182 GLU A O 1
ATOM 1398 N N . TYR A 1 183 ? 20.824 -2.910 -24.766 1.00 89.62 183 TYR A N 1
ATOM 1399 C CA . TYR A 1 183 ? 21.885 -3.023 -23.777 1.00 89.62 183 TYR A CA 1
ATOM 1400 C C . TYR A 1 183 ? 21.594 -4.153 -22.786 1.00 89.62 183 TYR A C 1
ATOM 1402 O O . TYR A 1 183 ? 22.421 -5.053 -22.630 1.00 89.62 183 TYR A O 1
ATOM 1410 N N . PHE A 1 184 ? 20.418 -4.158 -22.154 1.00 88.12 184 PHE A N 1
ATOM 1411 C CA . PHE A 1 184 ? 20.070 -5.192 -21.180 1.00 88.12 184 PHE A CA 1
ATOM 1412 C C . PHE A 1 184 ? 19.890 -6.568 -21.825 1.00 88.12 184 PHE A C 1
ATOM 1414 O O . PHE A 1 184 ? 20.325 -7.553 -21.231 1.00 88.12 184 PHE A O 1
ATOM 1421 N N . ASP A 1 185 ? 19.376 -6.658 -23.053 1.00 85.56 185 ASP A N 1
ATOM 1422 C CA . ASP A 1 185 ? 19.316 -7.921 -23.801 1.00 85.56 185 ASP A CA 1
ATOM 1423 C C . ASP A 1 185 ? 20.725 -8.487 -24.064 1.00 85.56 185 ASP A C 1
ATOM 1425 O O . ASP A 1 185 ? 20.962 -9.687 -23.892 1.00 85.56 185 ASP A O 1
ATOM 1429 N N . LYS A 1 186 ? 21.698 -7.630 -24.412 1.00 87.00 186 LYS A N 1
ATOM 1430 C CA . LYS A 1 186 ? 23.108 -8.027 -24.592 1.00 87.00 186 LYS A CA 1
ATOM 1431 C C . LYS A 1 186 ? 23.764 -8.439 -23.273 1.00 87.00 186 LYS A C 1
ATOM 1433 O O . LYS A 1 186 ? 24.436 -9.467 -23.228 1.00 87.00 186 LYS A O 1
ATOM 1438 N N . VAL A 1 187 ? 23.577 -7.650 -22.213 1.00 85.94 187 VAL A N 1
ATOM 1439 C CA . VAL A 1 187 ? 24.211 -7.859 -20.899 1.00 85.94 187 VAL A CA 1
ATOM 1440 C C . VAL A 1 187 ? 23.649 -9.089 -20.189 1.00 85.94 187 VAL A C 1
ATOM 1442 O O . VAL A 1 187 ? 24.403 -9.861 -19.601 1.00 85.94 187 VAL A O 1
ATOM 1445 N N . LEU A 1 188 ? 22.333 -9.299 -20.253 1.00 83.62 188 LEU A N 1
ATOM 1446 C CA . LEU A 1 188 ? 21.677 -10.445 -19.627 1.00 83.62 188 LEU A CA 1
ATOM 1447 C C . LEU A 1 188 ? 21.797 -11.716 -20.482 1.00 83.62 188 LEU A C 1
ATOM 1449 O O . LEU A 1 188 ? 21.747 -12.822 -19.939 1.00 83.62 188 LEU A O 1
ATOM 1453 N N . GLY A 1 189 ? 21.976 -11.589 -21.801 1.00 73.19 189 GLY A N 1
ATOM 1454 C CA . GLY A 1 189 ? 22.285 -12.691 -22.712 1.00 73.19 189 GLY A CA 1
ATOM 1455 C C . GLY A 1 189 ? 21.349 -13.900 -22.558 1.00 73.19 189 GLY A C 1
ATOM 1456 O O . GLY A 1 189 ? 20.125 -13.785 -22.590 1.00 73.19 189 GLY A O 1
ATOM 1457 N N . ARG A 1 190 ? 21.922 -15.100 -22.359 1.00 62.47 190 ARG A N 1
ATOM 1458 C CA . ARG A 1 190 ? 21.158 -16.356 -22.170 1.00 62.47 190 ARG A CA 1
ATOM 1459 C C . ARG A 1 190 ? 20.332 -16.378 -20.874 1.00 62.47 190 ARG A C 1
ATOM 1461 O O . ARG A 1 190 ? 19.345 -17.109 -20.801 1.00 62.47 190 ARG A O 1
ATOM 1468 N N . THR A 1 191 ? 20.709 -15.579 -19.878 1.00 61.62 191 THR A N 1
ATOM 1469 C CA . THR A 1 191 ? 20.043 -15.502 -18.571 1.00 61.62 191 THR A CA 1
ATOM 1470 C C . THR A 1 191 ? 18.671 -14.836 -18.685 1.00 61.62 191 THR A C 1
ATOM 1472 O O . THR A 1 191 ? 17.722 -15.307 -18.064 1.00 61.62 191 THR A O 1
ATOM 1475 N N . ALA A 1 192 ? 18.512 -13.821 -19.547 1.00 56.97 192 ALA A N 1
ATOM 1476 C CA . ALA A 1 192 ? 17.204 -13.209 -19.823 1.00 56.97 192 ALA A CA 1
ATOM 1477 C C . ALA A 1 192 ? 16.199 -14.224 -20.395 1.00 56.97 192 ALA A C 1
ATOM 1479 O O . ALA A 1 192 ? 15.058 -14.294 -19.945 1.00 56.97 192 ALA A O 1
ATOM 1480 N N . VAL A 1 193 ? 16.639 -15.073 -21.331 1.00 54.84 193 VAL A N 1
ATOM 1481 C CA . VAL A 1 193 ? 15.793 -16.104 -21.959 1.00 54.84 193 VAL A CA 1
ATOM 1482 C C . VAL A 1 193 ? 15.346 -17.167 -20.951 1.00 54.84 193 VAL A C 1
ATOM 1484 O O . VAL A 1 193 ? 14.208 -17.625 -21.010 1.00 54.84 193 VAL A O 1
ATOM 1487 N N . ALA A 1 194 ? 16.211 -17.557 -20.012 1.00 58.62 194 ALA A N 1
ATOM 1488 C CA . ALA A 1 194 ? 15.854 -18.493 -18.943 1.00 58.62 194 ALA A CA 1
ATOM 1489 C C . ALA A 1 194 ? 14.887 -17.874 -17.915 1.00 58.62 194 ALA A C 1
ATOM 1491 O O . ALA A 1 194 ? 14.006 -18.566 -17.411 1.00 58.62 194 ALA A O 1
ATOM 1492 N N . LEU A 1 195 ? 15.016 -16.573 -17.636 1.00 59.22 195 LEU A N 1
ATOM 1493 C CA . LEU A 1 195 ? 14.151 -15.850 -16.700 1.00 59.22 195 LEU A CA 1
ATOM 1494 C C . LEU A 1 195 ? 12.768 -15.529 -17.289 1.00 59.22 195 LEU A C 1
ATOM 1496 O O . LEU A 1 195 ? 11.781 -15.596 -16.562 1.00 59.22 195 LEU A O 1
ATOM 1500 N N . MET A 1 196 ? 12.675 -15.234 -18.591 1.00 55.94 196 MET A N 1
ATOM 1501 C CA . MET A 1 196 ? 11.405 -14.920 -19.263 1.00 55.94 196 MET A CA 1
ATOM 1502 C C . MET A 1 196 ? 10.612 -16.151 -19.728 1.00 55.94 196 MET A C 1
ATOM 1504 O O . MET A 1 196 ? 9.415 -16.036 -19.968 1.00 55.94 196 MET A O 1
ATOM 1508 N N . LYS A 1 197 ? 11.231 -17.337 -19.839 1.00 50.31 197 LYS A N 1
ATOM 1509 C CA . LYS A 1 197 ? 10.539 -18.591 -20.218 1.00 50.31 197 LYS A CA 1
ATOM 1510 C C . LYS A 1 197 ? 9.599 -19.155 -19.143 1.00 50.31 197 LYS A C 1
ATOM 1512 O O . LYS A 1 197 ? 8.870 -20.094 -19.434 1.00 50.31 197 LYS A O 1
ATOM 1517 N N . ASN A 1 198 ? 9.610 -18.581 -17.940 1.00 47.34 198 ASN A N 1
ATOM 1518 C CA . ASN A 1 198 ? 8.687 -18.907 -16.850 1.00 47.34 198 ASN A CA 1
ATOM 1519 C C . ASN A 1 198 ? 7.509 -17.909 -16.736 1.00 47.34 198 ASN A C 1
ATOM 1521 O O . ASN A 1 198 ? 6.859 -17.888 -15.690 1.00 47.34 198 ASN A O 1
ATOM 1525 N N . LYS A 1 199 ? 7.274 -17.063 -17.758 1.00 43.12 199 LYS A N 1
ATOM 1526 C CA . LYS A 1 199 ? 6.052 -16.241 -17.879 1.00 43.12 199 LYS A CA 1
ATOM 1527 C C . LYS A 1 199 ? 4.824 -17.122 -18.113 1.00 43.12 199 LYS A C 1
ATOM 1529 O O . LYS A 1 199 ? 4.930 -18.072 -18.920 1.00 43.12 199 LYS A O 1
#

pLDDT: mean 77.45, std 21.56, range [32.06, 98.31]

Foldseek 3Di:
DDDDDDDDDDDDDDDDDDDDDPPDPPPPPDDDDQLVVLQVVLQVLLCVQLVNDGLDDPVLVVVCLVVQDHDPVNVVSLVSRPQPLSSVLSVQSNRPDSVSHDHPVVSVVSCVVSVVDAPCVVVVVVLCCLLVDQPQPPPPDDDPDDPPSPRCDNVNSVLSCLLCVQVNCCRPPVDGDPPSNVVSCVVCPVVSVVSVVVD